Protein AF-A0A8H7A679-F1 (afdb_monomer)

Mean predicted aligned error: 19.59 Å

Nearest PDB structures (foldseek):
  1xeq-assembly1_A  TM=3.468E-01  e=5.264E+00  Influenza B virus (B/Lee/1940)

Solvent-accessible surface area (backbone atoms only — not comparable to full-atom values): 17273 Å² total; per-residue (Å²): 134,85,81,83,78,79,75,75,72,74,76,52,60,52,64,90,69,96,64,83,76,57,64,60,59,50,15,52,52,24,51,49,37,45,75,73,67,53,81,51,74,67,38,53,51,34,45,67,65,21,63,61,44,52,52,37,47,51,46,61,58,67,76,40,58,74,93,82,48,81,74,56,72,70,60,44,52,52,54,23,51,54,49,42,58,56,59,66,69,61,76,81,74,86,72,89,71,71,83,76,63,46,31,30,80,46,88,68,46,28,65,68,86,63,85,68,46,36,45,68,53,45,65,67,35,54,85,49,78,41,71,74,61,59,66,53,89,71,87,82,63,59,85,25,52,17,42,49,36,50,53,39,51,55,49,35,74,77,71,50,77,87,74,64,82,79,67,82,74,70,77,88,73,86,81,74,90,78,88,76,91,80,87,88,79,91,74,94,80,86,82,63,74,70,53,55,57,50,51,51,52,52,50,51,52,54,48,51,52,50,54,49,48,57,48,50,52,59,55,53,67,63,74,77,70,80,96,77,79,93,80,72,80,86,76,85,79,86,87,87,86,88,82,81,88,83,84,76,91,82,82,91,79,83,92,79,80,91,80,86,90,135

InterPro domains:
  IPR022198 Protein of unknown function DUF3723 [PF12520] (1-160)

Radius of gyration: 32.48 Å; Cα contacts (8 Å, |Δi|>4): 133; chains: 1; bounding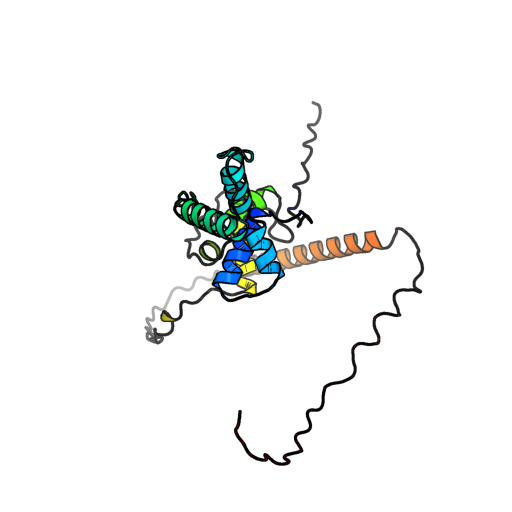 box: 68×89×99 Å

pLDDT: mean 71.43, std 22.58, range [29.08, 96.38]

Structure (mmCIF, N/CA/C/O backbone):
data_AF-A0A8H7A679-F1
#
_entry.id   AF-A0A8H7A679-F1
#
loop_
_atom_site.group_PDB
_atom_site.id
_atom_site.type_symbol
_atom_site.label_atom_id
_atom_site.label_alt_id
_atom_site.label_comp_id
_atom_site.label_asym_id
_atom_site.label_entity_id
_atom_site.label_seq_id
_atom_site.pdbx_PDB_ins_code
_atom_site.Cartn_x
_atom_site.Cartn_y
_atom_site.Cartn_z
_atom_site.occupancy
_atom_site.B_iso_or_equiv
_atom_site.auth_seq_id
_atom_site.auth_comp_id
_atom_site.auth_asym_id
_atom_site.auth_atom_id
_atom_site.pdbx_PDB_model_num
ATOM 1 N N . MET A 1 1 ? 35.282 37.997 -20.309 1.00 40.44 1 MET A N 1
ATOM 2 C CA . MET A 1 1 ? 34.097 37.132 -20.132 1.00 40.44 1 MET A CA 1
ATOM 3 C C . MET A 1 1 ? 34.421 36.116 -19.048 1.00 40.44 1 MET A C 1
ATOM 5 O O . MET A 1 1 ? 35.367 35.365 -19.260 1.00 40.44 1 MET A O 1
ATOM 9 N N . PRO A 1 2 ? 33.771 36.122 -17.872 1.00 40.41 2 PRO A N 1
ATOM 10 C CA . PRO A 1 2 ? 34.016 35.084 -16.882 1.00 40.41 2 PRO A CA 1
ATOM 11 C C . PRO A 1 2 ? 33.290 33.797 -17.294 1.00 40.41 2 PRO A C 1
ATOM 13 O O . PRO A 1 2 ? 32.183 33.839 -17.825 1.00 40.41 2 PRO A O 1
ATOM 16 N N . ALA A 1 3 ? 33.951 32.661 -17.085 1.00 48.19 3 ALA A N 1
ATOM 17 C CA . ALA A 1 3 ? 33.436 31.340 -17.409 1.00 48.19 3 ALA A CA 1
ATOM 18 C C . ALA A 1 3 ? 32.325 30.936 -16.427 1.00 48.19 3 ALA A C 1
ATOM 20 O O . ALA A 1 3 ? 32.548 30.866 -15.216 1.00 48.19 3 ALA A O 1
ATOM 21 N N . GLU A 1 4 ? 31.139 30.637 -16.952 1.00 40.59 4 GLU A N 1
ATOM 22 C CA . GLU A 1 4 ? 30.067 30.016 -16.183 1.00 40.59 4 GLU A CA 1
ATOM 23 C C . GLU A 1 4 ? 30.458 28.581 -15.826 1.00 40.59 4 GLU A C 1
ATOM 25 O O . GLU A 1 4 ? 30.502 27.681 -16.666 1.00 40.59 4 GLU A O 1
ATOM 30 N N . THR A 1 5 ? 30.736 28.344 -14.548 1.00 45.47 5 THR A N 1
ATOM 31 C CA . THR A 1 5 ? 30.838 26.984 -14.028 1.00 45.47 5 THR A CA 1
ATOM 32 C C . THR A 1 5 ? 29.423 26.451 -13.833 1.00 45.47 5 THR A C 1
ATOM 34 O O . THR A 1 5 ? 28.800 26.655 -12.792 1.00 45.47 5 THR A O 1
ATOM 37 N N . LYS A 1 6 ? 28.891 25.746 -14.841 1.00 47.28 6 LYS A N 1
ATOM 38 C CA . LYS A 1 6 ? 27.712 24.891 -14.653 1.00 47.28 6 LYS A CA 1
ATOM 39 C C . LYS A 1 6 ? 28.077 23.825 -13.623 1.00 47.28 6 LYS A C 1
ATOM 41 O O . LYS A 1 6 ? 28.685 22.806 -13.946 1.00 47.28 6 LYS A O 1
ATOM 46 N N . ARG A 1 7 ? 27.745 24.077 -12.356 1.00 45.81 7 ARG A N 1
ATOM 47 C CA . ARG A 1 7 ? 27.765 23.060 -11.306 1.00 45.81 7 ARG A CA 1
ATOM 48 C C . ARG A 1 7 ? 26.765 21.990 -11.734 1.00 45.81 7 ARG A C 1
ATOM 50 O O . ARG A 1 7 ? 25.567 22.176 -11.561 1.00 45.81 7 ARG A O 1
ATOM 57 N N . LYS A 1 8 ? 27.249 20.896 -12.334 1.00 47.62 8 LYS A N 1
ATOM 58 C CA . LYS A 1 8 ? 26.469 19.665 -12.490 1.00 47.62 8 LYS A CA 1
ATOM 59 C C . LYS A 1 8 ? 26.026 19.261 -11.087 1.00 47.62 8 LYS A C 1
ATOM 61 O O . LYS A 1 8 ? 26.843 18.768 -10.305 1.00 47.62 8 LYS A O 1
ATOM 66 N N . GLY A 1 9 ? 24.769 19.546 -10.747 1.00 48.22 9 GLY A N 1
ATOM 67 C CA . GLY A 1 9 ? 24.116 18.909 -9.615 1.00 48.22 9 GLY A CA 1
ATOM 68 C C . GLY A 1 9 ? 24.325 17.414 -9.799 1.00 48.22 9 GLY A C 1
ATOM 69 O O . GLY A 1 9 ? 24.100 16.888 -10.885 1.00 48.22 9 GLY A O 1
ATOM 70 N N . LYS A 1 10 ? 24.907 16.751 -8.802 1.00 57.59 10 LYS A N 1
ATOM 71 C CA . LYS A 1 10 ? 25.031 15.298 -8.846 1.00 57.59 10 LYS A CA 1
ATOM 72 C C . LYS A 1 10 ? 23.601 14.781 -8.807 1.00 57.59 10 LYS A C 1
ATOM 74 O O . LYS A 1 10 ? 22.983 14.906 -7.755 1.00 57.59 10 LYS A O 1
ATOM 79 N N . ASP A 1 11 ? 23.097 14.269 -9.926 1.00 63.88 11 ASP A N 1
ATOM 80 C CA . ASP A 1 11 ? 21.825 13.553 -9.955 1.00 63.88 11 ASP A CA 1
ATOM 81 C C . ASP A 1 11 ? 21.885 12.485 -8.869 1.00 63.88 11 ASP A C 1
ATOM 83 O O . ASP A 1 11 ? 22.674 11.534 -8.939 1.00 63.88 11 ASP A O 1
ATOM 87 N N . LEU A 1 12 ? 21.138 12.717 -7.794 1.00 76.56 12 LEU A N 1
ATOM 88 C CA . LEU A 1 12 ? 21.139 11.828 -6.651 1.00 76.56 12 LEU A CA 1
ATOM 89 C C . LEU A 1 12 ? 20.539 10.505 -7.116 1.00 76.56 12 LEU A C 1
ATOM 91 O O . LEU A 1 12 ? 19.477 10.463 -7.739 1.00 76.56 12 LEU A O 1
ATOM 95 N N . LEU A 1 13 ? 21.265 9.418 -6.867 1.00 82.06 13 LEU A N 1
ATOM 96 C CA . LEU A 1 13 ? 20.772 8.079 -7.155 1.00 82.06 13 LEU A CA 1
ATOM 97 C C . LEU A 1 13 ? 19.712 7.722 -6.116 1.00 82.06 13 LEU A C 1
ATOM 99 O O . LEU A 1 13 ? 19.962 7.856 -4.916 1.00 82.06 13 LEU A O 1
ATOM 103 N N . ALA A 1 14 ? 18.578 7.202 -6.576 1.00 79.69 14 ALA A N 1
ATOM 104 C CA . ALA A 1 14 ? 17.494 6.689 -5.751 1.00 79.69 14 ALA A CA 1
ATOM 105 C C . ALA A 1 14 ? 17.891 5.346 -5.119 1.00 79.69 14 ALA A C 1
ATOM 107 O O . ALA A 1 14 ? 17.386 4.279 -5.465 1.00 79.69 14 ALA A O 1
ATOM 108 N N . LYS A 1 15 ? 18.866 5.381 -4.211 1.00 76.06 15 LYS A N 1
ATOM 109 C CA . LYS A 1 15 ? 19.226 4.216 -3.404 1.00 76.06 15 LYS A CA 1
ATOM 110 C C . LYS A 1 15 ? 18.154 3.984 -2.349 1.00 76.06 15 LYS A C 1
ATOM 112 O O . LYS A 1 15 ? 17.620 4.944 -1.796 1.00 76.06 15 LYS A O 1
ATOM 117 N N . ALA A 1 16 ? 17.913 2.714 -2.030 1.00 70.69 16 ALA A N 1
ATOM 118 C CA . ALA A 1 16 ? 17.080 2.341 -0.898 1.00 70.69 16 ALA A CA 1
ATOM 119 C C . ALA A 1 16 ? 17.609 3.033 0.366 1.00 70.69 16 ALA A C 1
ATOM 121 O O . ALA A 1 16 ? 18.750 2.811 0.784 1.00 70.69 16 ALA A O 1
ATOM 122 N N . ARG A 1 17 ? 16.792 3.913 0.939 1.00 74.62 17 ARG A N 1
ATOM 123 C CA . ARG A 1 17 ? 17.031 4.469 2.266 1.00 74.62 17 ARG A CA 1
ATOM 124 C C . ARG A 1 17 ? 16.397 3.503 3.259 1.00 74.62 17 ARG A C 1
ATOM 126 O O . ARG A 1 17 ? 15.314 2.985 3.003 1.00 74.62 17 ARG A O 1
ATOM 133 N N . VAL A 1 18 ? 17.079 3.237 4.371 1.00 62.72 18 VAL A N 1
ATOM 134 C CA . VAL A 1 18 ? 16.475 2.510 5.495 1.00 62.72 18 VAL A CA 1
ATOM 135 C C . VAL A 1 18 ? 15.560 3.499 6.211 1.00 62.72 18 VAL A C 1
ATOM 137 O O . VAL A 1 18 ? 15.924 4.094 7.221 1.00 62.72 18 VAL A O 1
ATOM 140 N N . GLU A 1 19 ? 14.417 3.767 5.598 1.00 76.25 19 GLU A N 1
ATOM 141 C CA . GLU A 1 19 ? 13.345 4.563 6.174 1.00 76.25 19 GLU A CA 1
ATOM 142 C C . GLU A 1 19 ? 12.349 3.613 6.838 1.00 76.25 19 GLU A C 1
ATOM 144 O O . GLU A 1 19 ? 12.172 2.476 6.390 1.00 76.25 19 GLU A O 1
ATOM 149 N N . ARG A 1 20 ? 11.743 4.039 7.950 1.00 80.00 20 ARG A N 1
ATOM 150 C CA . ARG A 1 20 ? 10.657 3.253 8.536 1.00 80.00 20 ARG A CA 1
ATOM 151 C C . ARG A 1 20 ? 9.491 3.252 7.558 1.00 80.00 20 ARG A C 1
ATOM 153 O O . ARG A 1 20 ? 9.159 4.299 7.011 1.00 80.00 20 ARG A O 1
ATOM 160 N N . ALA A 1 21 ? 8.916 2.076 7.327 1.00 83.25 21 ALA A N 1
ATOM 161 C CA . ALA A 1 21 ? 7.723 1.963 6.506 1.00 83.25 21 ALA A CA 1
ATOM 162 C C . ALA A 1 21 ? 6.590 2.796 7.121 1.00 83.25 21 ALA A C 1
ATOM 164 O O . ALA A 1 21 ? 6.527 2.968 8.339 1.00 83.25 21 ALA A O 1
ATOM 165 N N . ASP A 1 22 ? 5.721 3.321 6.264 1.00 87.62 22 ASP A N 1
ATOM 166 C CA . ASP A 1 22 ? 4.524 4.025 6.706 1.00 87.62 22 ASP A CA 1
ATOM 167 C C . ASP A 1 22 ? 3.627 3.050 7.483 1.00 87.62 22 ASP A C 1
ATOM 169 O O . ASP A 1 22 ? 3.215 2.014 6.957 1.00 87.62 22 ASP A O 1
ATOM 173 N N . GLU A 1 23 ? 3.346 3.373 8.745 1.00 88.31 23 GLU A N 1
ATOM 174 C CA . GLU A 1 23 ? 2.556 2.533 9.651 1.00 88.31 23 GLU A CA 1
ATOM 175 C C . GLU A 1 23 ? 1.124 2.305 9.139 1.00 88.31 23 GLU A C 1
ATOM 177 O O . GLU A 1 23 ? 0.535 1.246 9.383 1.00 88.31 23 GLU A O 1
ATOM 182 N N . ASN A 1 24 ? 0.564 3.256 8.380 1.00 87.88 24 ASN A N 1
ATOM 183 C CA . ASN A 1 24 ? -0.748 3.084 7.755 1.00 87.88 24 ASN A CA 1
ATOM 184 C C . ASN A 1 24 ? -0.681 2.009 6.673 1.00 87.88 24 ASN A C 1
ATOM 186 O O . ASN A 1 24 ? -1.485 1.079 6.673 1.00 87.88 24 ASN A O 1
ATOM 190 N N . VAL A 1 25 ? 0.339 2.086 5.816 1.00 89.81 25 VAL A N 1
ATOM 191 C CA . VAL A 1 25 ? 0.573 1.092 4.765 1.00 89.81 25 VAL A CA 1
ATOM 192 C C . VAL A 1 25 ? 0.840 -0.278 5.388 1.00 89.81 25 VAL A C 1
ATOM 194 O O . VAL A 1 25 ? 0.272 -1.268 4.940 1.00 89.81 25 VAL A O 1
ATOM 197 N N . LEU A 1 26 ? 1.631 -0.365 6.463 1.00 92.12 26 LEU A N 1
ATOM 198 C CA . LEU A 1 26 ? 1.855 -1.633 7.169 1.00 92.12 26 LEU A CA 1
ATOM 199 C C . LEU A 1 26 ? 0.556 -2.241 7.711 1.00 92.12 26 LEU A C 1
ATOM 201 O O . LEU A 1 26 ? 0.344 -3.448 7.587 1.00 92.12 26 LEU A O 1
ATOM 205 N N . SER A 1 27 ? -0.326 -1.413 8.270 1.00 92.38 27 SER A N 1
ATOM 206 C CA . SER A 1 27 ? -1.628 -1.853 8.780 1.00 92.38 27 SER A CA 1
ATOM 207 C C . SER A 1 27 ? -2.546 -2.345 7.652 1.00 92.38 27 SER A C 1
ATOM 209 O O . SER A 1 27 ? -3.205 -3.376 7.796 1.00 92.38 27 SER A O 1
ATOM 211 N N . GLU A 1 28 ? -2.561 -1.661 6.504 1.00 91.00 28 GLU A N 1
ATOM 212 C CA . GLU A 1 28 ? -3.304 -2.088 5.310 1.00 91.00 28 GLU A CA 1
ATOM 213 C C . GLU A 1 28 ? -2.773 -3.408 4.742 1.00 91.00 28 GLU A C 1
ATOM 215 O O . GLU A 1 28 ? -3.550 -4.306 4.405 1.00 91.00 28 GLU A O 1
ATOM 220 N N . PHE A 1 29 ? -1.448 -3.561 4.680 1.00 93.12 29 PHE A N 1
ATOM 221 C CA . PHE A 1 29 ? -0.803 -4.807 4.271 1.00 93.12 29 PHE A CA 1
ATOM 222 C C . PHE A 1 29 ? -1.140 -5.953 5.224 1.00 93.12 29 PHE A C 1
ATOM 224 O O . PHE A 1 29 ? -1.432 -7.056 4.764 1.00 93.12 29 PHE A O 1
ATOM 231 N N . ALA A 1 30 ? -1.159 -5.703 6.535 1.00 94.81 30 ALA A N 1
ATOM 232 C CA . ALA A 1 30 ? -1.572 -6.694 7.521 1.00 94.81 30 ALA A CA 1
ATOM 233 C C . ALA A 1 30 ? -3.042 -7.104 7.325 1.00 94.81 30 ALA A C 1
ATOM 235 O O . ALA A 1 30 ? -3.348 -8.295 7.300 1.00 94.81 30 ALA A O 1
ATOM 236 N N . ALA A 1 31 ? -3.941 -6.146 7.079 1.00 91.50 31 ALA A N 1
ATOM 237 C CA . ALA A 1 31 ? -5.343 -6.431 6.769 1.00 91.50 31 ALA A CA 1
ATOM 238 C C . ALA A 1 31 ? -5.518 -7.201 5.446 1.00 91.50 31 ALA A C 1
ATOM 240 O O . ALA A 1 31 ? -6.425 -8.022 5.306 1.00 91.50 31 ALA A O 1
ATOM 241 N N . LEU A 1 32 ? -4.667 -6.959 4.443 1.00 93.19 32 LEU A N 1
ATOM 242 C CA . LEU A 1 32 ? -4.640 -7.769 3.225 1.00 93.19 32 LEU A CA 1
ATOM 243 C C . LEU A 1 32 ? -4.155 -9.195 3.511 1.00 93.19 32 LEU A C 1
ATOM 245 O O . LEU A 1 32 ? -4.776 -10.142 3.039 1.00 93.19 32 LEU A O 1
ATOM 249 N N . ALA A 1 33 ? -3.087 -9.350 4.291 1.00 96.06 33 ALA A N 1
ATOM 250 C CA . ALA A 1 33 ? -2.537 -10.651 4.653 1.00 96.06 33 ALA A CA 1
ATOM 251 C C . ALA A 1 33 ? -3.565 -11.511 5.409 1.00 96.06 33 ALA A C 1
ATOM 253 O O . ALA A 1 33 ? -3.779 -12.665 5.039 1.00 96.06 33 ALA A O 1
ATOM 254 N N . ASP A 1 34 ? -4.268 -10.929 6.382 1.00 94.38 34 ASP A N 1
ATOM 255 C CA . ASP A 1 34 ? -5.339 -11.597 7.130 1.00 94.38 34 ASP A CA 1
ATOM 256 C C . ASP A 1 34 ? -6.474 -12.078 6.206 1.00 94.38 34 ASP A C 1
ATOM 258 O O . ASP A 1 34 ? -6.857 -13.248 6.243 1.00 94.38 34 ASP A O 1
ATOM 262 N N . ARG A 1 35 ? -6.921 -11.229 5.265 1.00 92.00 35 ARG A N 1
ATOM 263 C CA . ARG A 1 35 ? -7.924 -11.604 4.245 1.00 92.00 35 ARG A CA 1
ATOM 264 C C . ARG A 1 35 ? -7.462 -12.722 3.311 1.00 92.00 35 ARG A C 1
ATOM 266 O O . ARG A 1 35 ? -8.293 -13.480 2.817 1.00 92.00 35 ARG A O 1
ATOM 273 N N . LEU A 1 36 ? -6.160 -12.818 3.051 1.00 95.94 36 LEU A N 1
ATOM 274 C CA . LEU A 1 36 ? -5.558 -13.889 2.253 1.00 95.94 36 LEU A CA 1
ATOM 275 C C . LEU A 1 36 ? -5.312 -15.175 3.066 1.00 95.94 36 LEU A C 1
ATOM 277 O O . LEU A 1 36 ? -4.834 -16.161 2.510 1.00 95.94 36 LEU A O 1
ATOM 281 N N . GLY A 1 37 ? -5.649 -15.186 4.361 1.00 96.06 37 GLY A N 1
ATOM 282 C CA . GLY A 1 37 ? -5.510 -16.343 5.246 1.00 96.06 37 GLY A CA 1
ATOM 283 C C . GLY A 1 37 ? -4.161 -16.442 5.960 1.00 96.06 37 GLY A C 1
ATOM 284 O O . GLY A 1 37 ? -3.899 -17.447 6.620 1.00 96.06 37 GLY A O 1
ATOM 285 N N . PHE A 1 38 ? -3.301 -15.423 5.866 1.00 96.06 38 PHE A N 1
ATOM 286 C CA . PHE A 1 38 ? -2.070 -15.370 6.651 1.00 96.06 38 PHE A CA 1
ATOM 287 C C . PHE A 1 38 ? -2.390 -14.939 8.082 1.00 96.06 38 PHE A C 1
ATOM 289 O O . PHE A 1 38 ? -2.820 -13.814 8.324 1.00 96.06 38 PHE A O 1
ATOM 296 N N . GLN A 1 39 ? -2.146 -15.833 9.039 1.00 93.06 39 GLN A N 1
ATOM 297 C CA . GLN A 1 39 ? -2.416 -15.597 10.454 1.00 93.06 39 GLN A CA 1
ATOM 298 C C . GLN A 1 39 ? -1.107 -15.588 11.244 1.00 93.06 39 GLN A C 1
ATOM 300 O O . GLN A 1 39 ? -0.327 -16.537 11.197 1.00 93.06 39 GLN A O 1
ATOM 305 N N . SER A 1 40 ? -0.863 -14.496 11.962 1.00 95.94 40 SER A N 1
ATOM 306 C CA . SER A 1 40 ? 0.245 -14.339 12.904 1.00 95.94 40 SER A CA 1
ATOM 307 C C . SER A 1 40 ? -0.141 -13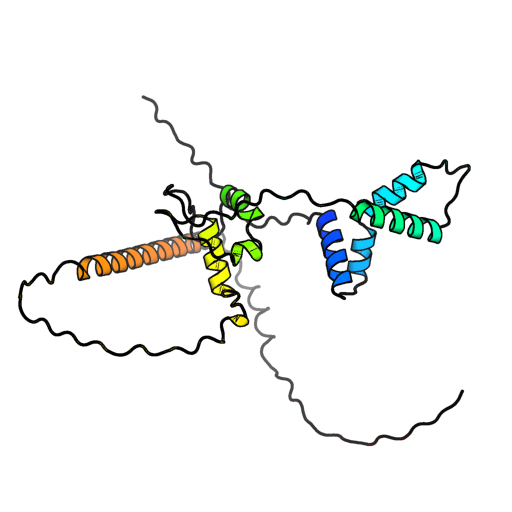.301 13.954 1.00 95.94 40 SER A C 1
ATOM 309 O O . SER A 1 40 ? -0.885 -12.362 13.652 1.00 95.94 40 SER A O 1
ATOM 311 N N . ASP A 1 41 ? 0.394 -13.435 15.166 1.00 96.00 41 ASP A N 1
ATOM 312 C CA . ASP A 1 41 ? 0.211 -12.445 16.229 1.00 96.00 41 ASP A CA 1
ATOM 313 C C . ASP A 1 41 ? 0.709 -11.057 15.800 1.00 96.00 41 ASP A C 1
ATOM 315 O O . ASP A 1 41 ? 0.076 -10.052 16.123 1.00 96.00 41 ASP A O 1
ATOM 319 N N . ASP A 1 42 ? 1.774 -11.002 14.993 1.00 93.88 42 ASP A N 1
ATOM 320 C CA . ASP A 1 42 ? 2.321 -9.754 14.447 1.00 93.88 42 ASP A CA 1
ATOM 321 C C . ASP A 1 42 ? 1.344 -9.076 13.475 1.00 93.88 42 ASP A C 1
ATOM 323 O O . ASP A 1 42 ? 1.167 -7.859 13.508 1.00 93.88 42 ASP A O 1
ATOM 327 N N . ILE A 1 43 ? 0.658 -9.866 12.638 1.00 93.81 43 ILE A N 1
ATOM 328 C CA . ILE A 1 43 ? -0.364 -9.366 11.704 1.00 93.81 43 ILE A CA 1
ATOM 329 C C . ILE A 1 43 ? -1.526 -8.773 12.500 1.00 93.81 43 ILE A C 1
ATOM 331 O O . ILE A 1 43 ? -1.968 -7.657 12.231 1.00 93.81 43 ILE A O 1
ATOM 335 N N . GLN A 1 44 ? -1.981 -9.480 13.535 1.00 93.12 44 GLN A N 1
ATOM 336 C CA . GLN A 1 44 ? -3.061 -9.002 14.394 1.00 93.12 44 GLN A CA 1
ATOM 337 C C . GLN A 1 44 ? -2.658 -7.755 15.191 1.00 93.12 44 GLN A C 1
ATOM 339 O O . GLN A 1 44 ? -3.473 -6.852 15.379 1.00 93.12 44 GLN A O 1
ATOM 344 N N . ALA A 1 45 ? -1.408 -7.669 15.649 1.00 93.44 45 ALA A N 1
ATOM 345 C CA . ALA A 1 45 ? -0.884 -6.478 16.307 1.00 93.44 45 ALA A CA 1
ATOM 346 C C . ALA A 1 45 ? -0.893 -5.262 15.367 1.00 93.44 45 ALA A C 1
ATOM 348 O O . ALA A 1 45 ? -1.385 -4.206 15.767 1.00 93.44 45 ALA A O 1
ATOM 349 N N . LEU A 1 46 ? -0.442 -5.431 14.118 1.00 92.94 46 LEU A N 1
ATOM 350 C CA . LEU A 1 46 ? -0.458 -4.378 13.099 1.00 92.94 46 LEU A CA 1
ATOM 351 C C . LEU A 1 46 ? -1.883 -3.912 12.763 1.00 92.94 46 LEU A C 1
ATOM 353 O O . LEU A 1 46 ? -2.148 -2.712 12.727 1.00 92.94 46 LEU A O 1
ATOM 357 N N . ILE A 1 47 ? -2.830 -4.844 12.599 1.00 91.00 47 ILE A N 1
ATOM 358 C CA . ILE A 1 47 ? -4.246 -4.513 12.359 1.00 91.00 47 ILE A CA 1
ATOM 359 C C . ILE A 1 47 ? -4.824 -3.700 13.525 1.00 91.00 47 ILE A C 1
ATOM 361 O O . ILE A 1 47 ? -5.535 -2.716 13.314 1.00 91.00 47 ILE A O 1
ATOM 365 N N . ARG A 1 48 ? -4.504 -4.078 14.770 1.00 90.19 48 ARG A N 1
ATOM 366 C CA . ARG A 1 48 ? -4.958 -3.357 15.972 1.00 90.19 48 ARG A CA 1
ATOM 367 C C . ARG A 1 48 ? -4.347 -1.961 16.090 1.00 90.19 48 ARG A C 1
ATOM 369 O O . ARG A 1 48 ? -4.979 -1.088 16.681 1.00 90.19 48 ARG A O 1
ATOM 376 N N . SER A 1 49 ? -3.150 -1.741 15.547 1.00 88.50 49 SER A N 1
ATOM 377 C CA . SER A 1 49 ? -2.468 -0.444 15.581 1.00 88.50 49 SER A CA 1
ATOM 378 C C . SER A 1 49 ? -2.881 0.529 14.474 1.00 88.50 49 SER A C 1
ATOM 380 O O . SER A 1 49 ? -2.310 1.617 14.418 1.00 88.50 49 SER A O 1
ATOM 382 N N . SER A 1 50 ? -3.866 0.194 13.633 1.00 91.56 50 SER A N 1
ATOM 383 C CA . SER A 1 50 ? -4.273 1.063 12.524 1.00 91.56 50 SER A CA 1
ATOM 384 C C . SER A 1 50 ? -4.743 2.451 12.989 1.00 91.56 50 SER A C 1
ATOM 386 O O . SER A 1 50 ? -5.419 2.598 14.015 1.00 91.56 50 SER A O 1
ATOM 388 N N . SER A 1 51 ? -4.399 3.487 12.214 1.00 92.50 51 SER A N 1
ATOM 389 C CA . SER A 1 51 ? -4.795 4.878 12.490 1.00 92.50 51 SER A CA 1
ATOM 390 C C . SER A 1 51 ? -6.316 5.021 12.605 1.00 92.50 51 SER A C 1
ATOM 392 O O . SER A 1 51 ? -6.816 5.628 13.552 1.00 92.50 51 SER A O 1
ATOM 394 N N . ASP A 1 52 ? -7.065 4.360 11.724 1.00 92.75 52 ASP A N 1
ATOM 395 C CA . ASP A 1 52 ? -8.529 4.351 11.725 1.00 92.75 52 ASP A CA 1
ATOM 396 C C . ASP A 1 52 ? -9.123 3.840 13.043 1.00 92.75 52 ASP A C 1
ATOM 398 O O . ASP A 1 52 ? -10.004 4.487 13.620 1.00 92.75 52 ASP A O 1
ATOM 402 N N . ARG A 1 53 ? -8.598 2.728 13.586 1.00 94.12 53 ARG A N 1
ATOM 403 C CA . ARG A 1 53 ? -9.021 2.214 14.901 1.00 94.12 53 ARG A CA 1
ATOM 404 C C . ARG A 1 53 ? -8.722 3.218 16.008 1.00 94.12 53 ARG A C 1
ATOM 406 O O . ARG A 1 53 ? -9.558 3.436 16.886 1.00 94.12 53 ARG A O 1
ATOM 413 N N . GLN A 1 54 ? -7.547 3.851 15.980 1.00 94.25 54 GLN A N 1
ATOM 414 C CA . GLN A 1 54 ? -7.167 4.855 16.979 1.00 94.25 54 GLN A CA 1
ATOM 415 C C . GLN A 1 54 ? -8.071 6.092 16.911 1.00 94.25 54 GLN A C 1
ATOM 417 O O . GLN A 1 54 ? -8.514 6.591 17.951 1.00 94.25 54 GLN A O 1
ATOM 422 N N . ILE A 1 55 ? -8.393 6.559 15.703 1.00 95.00 55 ILE A N 1
ATOM 423 C CA . ILE A 1 55 ? -9.316 7.670 15.465 1.00 95.00 55 ILE A CA 1
ATOM 424 C C . ILE A 1 55 ? -10.697 7.314 16.015 1.00 95.00 55 ILE A C 1
ATOM 426 O O . ILE A 1 55 ? -11.204 8.062 16.854 1.00 95.00 55 ILE A O 1
ATOM 430 N N . ALA A 1 56 ? -11.259 6.163 15.636 1.00 96.00 56 ALA A N 1
ATOM 431 C CA . ALA A 1 56 ? -12.560 5.689 16.105 1.00 96.00 56 ALA A CA 1
ATOM 432 C C . ALA A 1 56 ? -12.618 5.576 17.638 1.00 96.00 56 ALA A C 1
ATOM 434 O O . ALA A 1 56 ? -13.508 6.146 18.278 1.00 96.00 56 ALA A O 1
ATOM 435 N N . ARG A 1 57 ? -11.614 4.935 18.253 1.00 95.44 57 ARG A N 1
ATOM 436 C CA . ARG A 1 57 ? -11.513 4.805 19.715 1.00 95.44 57 ARG A CA 1
ATOM 437 C C . ARG A 1 57 ? -11.449 6.171 20.389 1.00 95.44 57 ARG A C 1
ATOM 439 O O . ARG A 1 57 ? -12.162 6.431 21.360 1.00 95.44 57 ARG A O 1
ATOM 446 N N . SER A 1 58 ? -10.610 7.066 19.869 1.00 95.12 58 SER A N 1
ATOM 447 C CA . SER A 1 58 ? -10.466 8.411 20.421 1.00 95.12 58 SER A CA 1
ATOM 448 C C . SER A 1 58 ? -11.754 9.227 20.276 1.00 95.12 58 SER A C 1
ATOM 450 O O . SER A 1 58 ? -12.107 9.961 21.198 1.00 95.12 58 SER A O 1
ATOM 452 N N . ALA A 1 59 ? -12.484 9.070 19.170 1.00 96.19 59 ALA A N 1
ATOM 453 C CA . ALA A 1 59 ? -13.749 9.744 18.919 1.00 96.19 59 ALA A CA 1
ATOM 454 C C . ALA A 1 59 ? -14.827 9.280 19.905 1.00 96.19 59 ALA A C 1
ATOM 456 O O . ALA A 1 59 ? -15.471 10.121 20.531 1.00 96.19 59 ALA A O 1
ATOM 457 N N . LEU A 1 60 ? -14.965 7.968 20.126 1.00 95.00 60 LEU A N 1
ATOM 458 C CA . LEU A 1 60 ? -15.919 7.399 21.085 1.00 95.00 60 LEU A CA 1
ATOM 459 C C . LEU A 1 60 ? -15.691 7.916 22.512 1.00 95.00 60 LEU A C 1
ATOM 461 O O . LEU A 1 60 ? -16.644 8.313 23.189 1.00 95.00 60 LEU A O 1
ATOM 465 N N . LEU A 1 61 ? -14.429 7.952 22.951 1.00 93.62 61 LEU A N 1
ATOM 466 C CA . LEU A 1 61 ? -14.055 8.402 24.295 1.00 93.62 61 LEU A CA 1
ATOM 467 C C . LEU A 1 61 ? -14.127 9.925 24.462 1.00 93.62 61 LEU A C 1
ATOM 469 O O . LEU A 1 61 ? -14.415 10.400 25.556 1.00 93.62 61 LEU A O 1
ATOM 473 N N . LYS A 1 62 ? -13.889 10.705 23.401 1.00 93.75 62 LYS A N 1
ATOM 474 C CA . LYS A 1 62 ? -13.995 12.175 23.443 1.00 93.75 62 LYS A CA 1
ATOM 475 C C . LYS A 1 62 ? -15.434 12.669 23.298 1.00 93.75 62 LYS A C 1
ATOM 477 O O . LYS A 1 62 ? -15.783 13.698 23.871 1.00 93.75 62 LYS A O 1
ATOM 482 N N . ALA A 1 63 ? -16.280 11.959 22.552 1.00 94.88 63 ALA A N 1
ATOM 483 C CA . ALA A 1 63 ? -17.663 12.362 22.291 1.00 94.88 63 ALA A CA 1
ATOM 484 C C . ALA A 1 63 ? -18.575 12.248 23.526 1.00 94.88 63 ALA A C 1
ATOM 486 O O . ALA A 1 63 ? -19.636 12.882 23.589 1.00 94.88 63 ALA A O 1
ATOM 487 N N . ARG A 1 64 ? -18.190 11.433 24.516 1.00 93.50 64 ARG A N 1
ATOM 488 C CA . ARG A 1 64 ? -18.939 11.230 25.759 1.00 93.50 64 ARG A CA 1
ATOM 489 C C . ARG A 1 64 ? -18.075 11.583 26.957 1.00 93.50 64 ARG A C 1
ATOM 491 O O . ARG A 1 64 ? -16.905 11.240 27.019 1.00 93.50 64 ARG A O 1
ATOM 498 N N . LYS A 1 65 ? -18.662 12.285 27.927 1.00 90.81 65 LYS A N 1
ATOM 499 C CA . LYS A 1 65 ? -17.926 12.652 29.137 1.00 90.81 65 LYS A CA 1
ATOM 500 C C . LYS A 1 65 ? -17.729 11.404 30.022 1.00 90.81 65 LYS A C 1
ATOM 502 O O . LYS A 1 65 ? -18.729 10.737 30.309 1.00 90.81 65 LYS A O 1
ATOM 507 N N . PRO A 1 66 ? -16.496 11.096 30.465 1.00 88.06 66 PRO A N 1
ATOM 508 C CA . PRO A 1 66 ? -16.185 9.858 31.190 1.00 88.06 66 PRO A CA 1
ATOM 509 C C . PRO A 1 66 ? -16.765 9.816 32.612 1.00 88.06 66 PRO A C 1
ATOM 511 O O . PRO A 1 66 ? -16.861 8.752 33.211 1.00 88.06 66 PRO A O 1
ATOM 514 N N . ASP A 1 67 ? -17.177 10.966 33.149 1.00 90.75 67 ASP A N 1
ATOM 515 C CA . ASP A 1 67 ? -17.884 11.097 34.427 1.00 90.75 67 ASP A CA 1
ATOM 516 C C . ASP A 1 67 ? -19.324 10.553 34.378 1.00 90.75 67 ASP A C 1
ATOM 518 O O . ASP A 1 67 ? -19.885 10.203 35.413 1.00 90.75 67 ASP A O 1
ATOM 522 N N . ARG A 1 68 ? -19.931 10.482 33.185 1.00 93.69 68 ARG A N 1
ATOM 523 C CA . ARG A 1 68 ? -21.340 10.093 32.991 1.00 93.69 68 ARG A CA 1
ATOM 524 C C . ARG A 1 68 ? -21.537 8.858 32.122 1.00 93.69 68 ARG A C 1
ATOM 526 O O . ARG A 1 68 ? -22.619 8.283 32.137 1.00 93.69 68 ARG A O 1
ATOM 533 N N . TYR A 1 69 ? -20.531 8.472 31.346 1.00 93.19 69 TYR A N 1
ATOM 534 C CA . TYR A 1 69 ? -20.624 7.375 30.390 1.00 93.19 69 TYR A CA 1
ATOM 535 C C . TYR A 1 69 ? -19.370 6.518 30.467 1.00 93.19 69 TYR A C 1
ATOM 537 O O . TYR A 1 69 ? -18.254 7.036 30.489 1.00 93.19 69 TYR A O 1
ATOM 545 N N . ARG A 1 70 ? -19.561 5.200 30.462 1.00 91.75 70 ARG A N 1
ATOM 546 C CA . ARG A 1 70 ? -18.477 4.224 30.446 1.00 91.75 70 ARG A CA 1
ATOM 547 C C . ARG A 1 70 ? -18.800 3.139 29.435 1.00 91.75 70 ARG A C 1
ATOM 549 O O . ARG A 1 70 ? -19.873 2.549 29.491 1.00 91.75 70 ARG A O 1
ATOM 556 N N . TYR A 1 71 ? -17.845 2.861 28.560 1.00 91.25 71 TYR A N 1
ATOM 557 C CA . TYR A 1 71 ? -17.843 1.639 27.770 1.00 91.25 71 TYR A CA 1
ATOM 558 C C . TYR A 1 71 ? -17.134 0.551 28.580 1.00 91.25 71 TYR A C 1
ATOM 560 O O . TYR A 1 71 ? -16.122 0.824 29.235 1.00 91.25 71 TYR A O 1
ATOM 568 N N . ASN A 1 72 ? -17.663 -0.672 28.579 1.00 93.81 72 ASN A N 1
ATOM 569 C CA . ASN A 1 72 ? -16.815 -1.816 28.901 1.00 93.81 72 ASN A CA 1
ATOM 570 C C . ASN A 1 72 ? -15.882 -2.071 27.700 1.00 93.81 72 ASN A C 1
ATOM 572 O O . ASN A 1 72 ? -16.149 -1.611 26.590 1.00 93.81 72 ASN A O 1
ATOM 576 N N . GLU A 1 73 ? -14.783 -2.786 27.924 1.00 93.44 73 GLU A N 1
ATOM 577 C CA . GLU A 1 73 ? -13.771 -2.973 26.877 1.00 93.44 73 GLU A CA 1
ATOM 578 C C . GLU A 1 73 ? -14.338 -3.715 25.657 1.00 93.44 73 GLU A C 1
ATOM 580 O O . GLU A 1 73 ? -14.071 -3.338 24.524 1.00 93.44 73 GLU A O 1
ATOM 585 N N . THR A 1 74 ? -15.198 -4.713 25.876 1.00 95.00 74 THR A N 1
ATOM 586 C CA . THR A 1 74 ? -15.767 -5.516 24.786 1.00 95.00 74 THR A CA 1
ATOM 587 C C . THR A 1 74 ? -16.735 -4.733 23.900 1.00 95.00 74 THR A C 1
ATOM 589 O O . THR A 1 74 ? -16.678 -4.880 22.683 1.00 95.00 74 THR A O 1
ATOM 592 N N . ILE A 1 75 ? -17.600 -3.881 24.469 1.00 94.62 75 ILE A N 1
ATOM 593 C CA . ILE A 1 75 ? -18.489 -3.019 23.671 1.00 94.62 75 ILE A CA 1
ATOM 594 C C . ILE A 1 75 ? -17.673 -1.915 23.002 1.00 94.62 75 ILE A C 1
ATOM 596 O O . ILE A 1 75 ? -17.970 -1.564 21.867 1.00 94.62 75 ILE A O 1
ATOM 600 N N . LEU A 1 76 ? -16.637 -1.383 23.664 1.00 94.81 76 LEU A N 1
ATOM 601 C CA . LEU A 1 76 ? -15.770 -0.378 23.052 1.00 94.81 76 LEU A CA 1
ATOM 602 C C . LEU A 1 76 ? -15.114 -0.915 21.777 1.00 94.81 76 LEU A C 1
ATOM 604 O O . LEU A 1 76 ? -15.198 -0.247 20.752 1.00 94.81 76 LEU A O 1
ATOM 608 N N . GLU A 1 77 ? -14.508 -2.105 21.828 1.00 94.31 77 GLU A N 1
ATOM 609 C CA . GLU A 1 77 ? -13.906 -2.728 20.642 1.00 94.31 77 GLU A CA 1
ATOM 610 C C . GLU A 1 77 ? -14.943 -2.990 19.547 1.00 94.31 77 GLU A C 1
ATOM 612 O O . GLU A 1 77 ? -14.702 -2.631 18.400 1.00 94.31 77 GLU A O 1
ATOM 617 N N . ALA A 1 78 ? -16.125 -3.509 19.896 1.00 95.94 78 ALA A N 1
ATOM 618 C CA . ALA A 1 78 ? -17.191 -3.735 18.918 1.00 95.94 78 ALA A CA 1
ATOM 619 C C . ALA A 1 78 ? -17.651 -2.430 18.236 1.00 95.94 78 ALA A C 1
ATOM 621 O O . ALA A 1 78 ? -17.838 -2.396 17.022 1.00 95.94 78 ALA A O 1
ATOM 622 N N . CYS A 1 79 ? -17.788 -1.334 18.992 1.00 95.69 79 CYS A N 1
ATOM 623 C CA . CYS A 1 79 ? -18.111 -0.020 18.431 1.00 95.69 79 CYS A CA 1
ATOM 624 C C . CYS A 1 79 ? -16.972 0.547 17.571 1.00 95.69 79 CYS A C 1
ATOM 626 O O . CYS A 1 79 ? -17.233 1.242 16.591 1.00 95.69 79 CYS A O 1
ATOM 628 N N . VAL A 1 80 ? -15.711 0.297 17.940 1.00 96.06 80 VAL A N 1
ATOM 629 C CA . VAL A 1 80 ? -14.553 0.681 17.120 1.00 96.06 80 VAL A CA 1
ATOM 630 C C . VAL A 1 80 ? -14.593 -0.058 15.789 1.00 96.06 80 VAL A C 1
ATOM 632 O O . VAL A 1 80 ? -14.465 0.591 14.754 1.00 96.06 80 VAL A O 1
ATOM 635 N N . ASP A 1 81 ? -14.816 -1.372 15.808 1.00 94.44 81 ASP A N 1
ATOM 636 C CA . ASP A 1 81 ? -14.915 -2.180 14.594 1.00 94.44 81 ASP A CA 1
ATOM 637 C C . ASP A 1 81 ? -16.059 -1.678 13.690 1.00 94.44 81 ASP A C 1
ATOM 639 O O . ASP A 1 81 ? -15.848 -1.491 12.496 1.00 94.44 81 ASP A O 1
ATOM 643 N N . GLU A 1 82 ? -17.226 -1.338 14.250 1.00 96.31 82 GLU A N 1
ATOM 644 C CA . GLU A 1 82 ? -18.362 -0.782 13.492 1.00 96.31 82 GLU A CA 1
ATOM 645 C C . GLU A 1 82 ? -18.029 0.556 12.800 1.00 96.31 82 GLU A C 1
ATOM 647 O O . GLU A 1 82 ? -18.364 0.766 11.633 1.00 96.31 82 GLU A O 1
ATOM 652 N N . ILE A 1 83 ? -17.328 1.465 13.486 1.00 96.38 83 ILE A N 1
ATOM 653 C CA . ILE A 1 83 ? -16.894 2.740 12.889 1.00 96.38 83 ILE A CA 1
ATOM 654 C C . ILE A 1 83 ? -15.826 2.511 11.813 1.00 96.38 83 ILE A C 1
ATOM 656 O O . ILE A 1 83 ? -15.840 3.183 10.783 1.00 96.38 83 ILE A O 1
ATOM 660 N N . VAL A 1 84 ? -14.899 1.576 12.028 1.00 94.19 84 VAL A N 1
ATOM 661 C CA . VAL A 1 84 ? -13.873 1.240 11.032 1.00 94.19 84 VAL A CA 1
ATOM 662 C C . VAL A 1 84 ? -14.508 0.631 9.784 1.00 94.19 84 VAL A C 1
ATOM 664 O O . VAL A 1 84 ? -14.122 0.990 8.674 1.00 94.19 84 VAL A O 1
ATOM 667 N N . GLU A 1 85 ? -15.524 -0.223 9.932 1.00 93.69 85 GLU A N 1
ATOM 668 C CA . GLU A 1 85 ? -16.317 -0.694 8.791 1.00 93.69 85 GLU A CA 1
ATOM 669 C C . GLU A 1 85 ? -16.990 0.467 8.047 1.00 93.69 85 GLU A C 1
ATOM 671 O O . GLU A 1 85 ? -17.016 0.477 6.817 1.00 93.69 85 GLU A O 1
ATOM 676 N N . LEU A 1 86 ? -17.460 1.497 8.758 1.00 95.62 86 LEU A N 1
ATOM 677 C CA . LEU A 1 86 ? -18.017 2.690 8.120 1.00 95.62 86 LEU A CA 1
ATOM 678 C C . LEU A 1 86 ? -16.970 3.467 7.302 1.00 95.62 86 LEU A C 1
ATOM 680 O O . LEU A 1 86 ? -17.298 3.973 6.229 1.00 95.62 86 LEU A O 1
ATOM 684 N N . PHE A 1 87 ? -15.713 3.545 7.749 1.00 92.75 87 PHE A N 1
ATOM 685 C CA . PHE A 1 87 ? -14.648 4.190 6.969 1.00 92.75 87 PHE A CA 1
ATOM 686 C C . PHE A 1 87 ? -14.373 3.482 5.639 1.00 92.75 87 PHE A C 1
ATOM 688 O O . PHE A 1 87 ? -14.095 4.149 4.642 1.00 92.75 87 PHE A O 1
ATOM 695 N N . LYS A 1 88 ? -14.555 2.157 5.575 1.00 89.81 88 LYS A N 1
ATOM 696 C CA . LYS A 1 88 ? -14.384 1.376 4.337 1.00 89.81 88 LYS A CA 1
ATOM 697 C C . LYS A 1 88 ? -15.411 1.703 3.249 1.00 89.81 88 LYS A C 1
ATOM 699 O O . LYS A 1 88 ? -15.213 1.319 2.101 1.00 89.81 88 LYS A O 1
ATOM 704 N N . VAL A 1 89 ? -16.493 2.412 3.580 1.00 93.69 89 VAL A N 1
ATOM 705 C CA . VAL A 1 89 ? -17.485 2.885 2.599 1.00 93.69 89 VAL A CA 1
ATOM 706 C C . VAL A 1 89 ? -16.904 3.978 1.690 1.00 93.6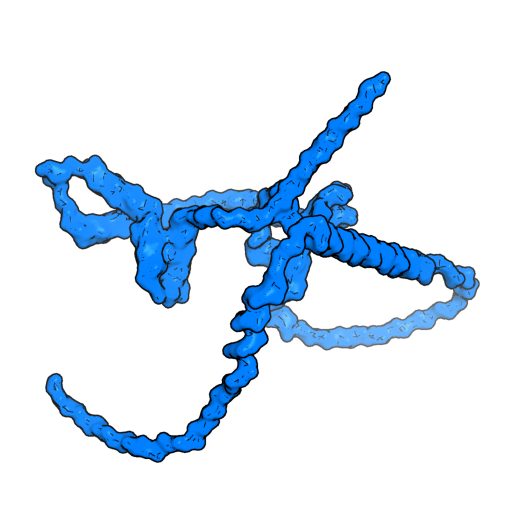9 89 VAL A C 1
ATOM 708 O O . VAL A 1 89 ? -17.428 4.215 0.600 1.00 93.69 89 VAL A O 1
ATOM 711 N N . ALA A 1 90 ? -15.818 4.643 2.099 1.00 92.62 90 ALA A N 1
ATOM 712 C CA . ALA A 1 90 ? -15.149 5.633 1.268 1.00 92.62 90 ALA A CA 1
ATOM 713 C C . ALA A 1 90 ? -14.606 4.993 -0.023 1.00 92.62 90 ALA A C 1
ATOM 715 O O . ALA A 1 90 ? -13.791 4.073 0.009 1.00 92.62 90 ALA A O 1
ATOM 716 N N . ALA A 1 91 ? -15.045 5.506 -1.173 1.00 88.31 91 ALA A N 1
ATOM 717 C CA . ALA A 1 91 ? -14.511 5.085 -2.460 1.00 88.31 91 ALA A CA 1
ATOM 718 C C . ALA A 1 91 ? -13.151 5.760 -2.711 1.00 88.31 91 ALA A C 1
ATOM 720 O O . ALA A 1 91 ? -13.025 6.970 -2.485 1.00 88.31 91 ALA A O 1
ATOM 721 N N . PRO A 1 92 ? -12.140 5.024 -3.207 1.00 82.62 92 PRO A N 1
ATOM 722 C CA . PRO A 1 92 ? -10.897 5.641 -3.638 1.00 82.62 92 PRO A CA 1
ATOM 723 C C . PRO A 1 92 ? -11.178 6.601 -4.797 1.00 82.62 92 PRO A C 1
ATOM 725 O O . PRO A 1 92 ? -12.001 6.323 -5.673 1.00 82.62 92 PRO A O 1
ATOM 728 N N . LEU A 1 93 ? -10.481 7.736 -4.813 1.00 83.69 93 LEU A N 1
ATOM 729 C CA . LEU A 1 93 ? -10.514 8.615 -5.975 1.00 83.69 93 LEU A CA 1
ATOM 730 C C . LEU A 1 93 ? -9.870 7.893 -7.166 1.00 83.69 93 LEU A C 1
ATOM 732 O O . LEU A 1 93 ? -8.871 7.194 -6.968 1.00 83.69 93 LEU A O 1
ATOM 736 N N . PRO A 1 94 ? -10.393 8.077 -8.393 1.00 73.81 94 PRO A N 1
ATOM 737 C CA . PRO A 1 94 ? -9.693 7.642 -9.588 1.00 73.81 94 PRO A CA 1
ATOM 738 C C . PRO A 1 94 ? -8.315 8.298 -9.580 1.00 73.81 94 PRO A C 1
ATOM 740 O O . PRO A 1 94 ? -8.193 9.518 -9.695 1.00 73.81 94 PRO A O 1
ATOM 743 N N . SER A 1 95 ? -7.270 7.505 -9.376 1.00 64.19 95 SER A N 1
ATOM 744 C CA . SER A 1 95 ? -5.918 7.985 -9.594 1.00 64.19 95 SER A CA 1
ATO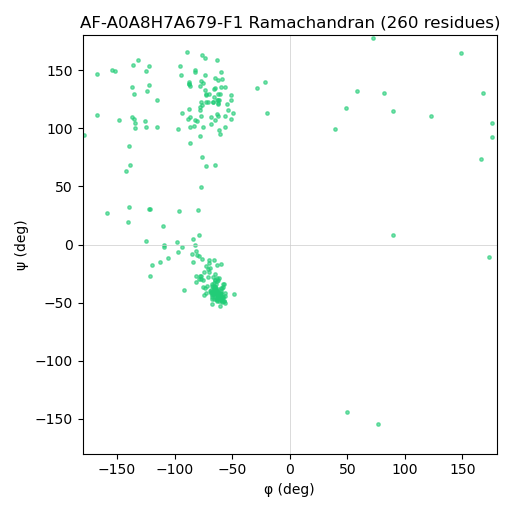M 745 C C . SER A 1 95 ? -5.778 8.240 -11.089 1.00 64.19 95 SER A C 1
ATOM 747 O O . SER A 1 95 ? -5.986 7.314 -11.875 1.00 64.19 95 SER A O 1
ATOM 749 N N . GLU A 1 96 ? -5.425 9.466 -11.478 1.00 58.19 96 GLU A N 1
ATOM 750 C CA . GLU A 1 96 ? -4.937 9.787 -12.823 1.00 58.19 96 GLU A CA 1
ATOM 751 C C . GLU A 1 96 ? -3.590 9.078 -13.043 1.00 58.19 96 GLU A C 1
ATOM 753 O O . GLU A 1 96 ? -2.522 9.686 -13.064 1.00 58.19 96 GLU A O 1
ATOM 758 N N . ASN A 1 97 ? -3.619 7.752 -13.129 1.00 60.12 97 ASN A N 1
ATOM 759 C CA . ASN A 1 97 ? -2.490 6.962 -13.572 1.00 60.12 97 ASN A CA 1
ATOM 760 C C . ASN A 1 97 ? -2.610 6.926 -15.089 1.00 60.12 97 ASN A C 1
ATOM 762 O O . ASN A 1 97 ? -3.268 6.051 -15.645 1.00 60.12 97 ASN A O 1
ATOM 766 N N . SER A 1 98 ? -2.050 7.927 -15.763 1.00 68.44 98 SER A N 1
ATOM 767 C CA . SER A 1 98 ? -1.815 7.789 -17.195 1.00 68.44 98 SER A CA 1
ATOM 768 C C . SER A 1 98 ? -0.885 6.597 -17.407 1.00 68.44 98 SER A C 1
ATOM 770 O O . SER A 1 98 ? 0.115 6.480 -16.686 1.00 68.44 98 SER A O 1
ATOM 772 N N . SER A 1 99 ? -1.190 5.741 -18.385 1.00 74.00 99 SER A N 1
ATOM 773 C CA . SER A 1 99 ? -0.284 4.662 -18.779 1.00 74.00 99 SER A CA 1
ATOM 774 C C . SER A 1 99 ? 1.106 5.261 -19.037 1.00 74.00 99 SER A C 1
ATOM 776 O O . SER A 1 99 ? 1.217 6.285 -19.722 1.00 74.00 99 SER A O 1
ATOM 778 N N . PRO A 1 100 ? 2.165 4.709 -18.425 1.00 81.00 100 PRO A N 1
ATOM 779 C CA . PRO A 1 100 ? 3.499 5.277 -18.535 1.00 81.00 100 PRO A CA 1
ATOM 780 C C . PRO A 1 100 ? 3.991 5.197 -19.981 1.00 81.00 100 PRO A C 1
ATOM 782 O O . PRO A 1 100 ? 3.900 4.152 -20.626 1.00 81.00 100 PRO A O 1
ATOM 785 N N . THR A 1 101 ? 4.559 6.286 -20.490 1.00 86.38 101 THR A N 1
ATOM 786 C CA . THR A 1 101 ? 5.102 6.301 -21.849 1.00 86.38 101 THR A CA 1
ATOM 787 C C . THR A 1 101 ? 6.370 5.447 -21.927 1.00 86.38 101 THR A C 1
ATOM 789 O O . THR A 1 101 ? 7.297 5.607 -21.126 1.00 86.38 101 THR A O 1
ATOM 792 N N . LEU A 1 102 ? 6.426 4.535 -22.899 1.00 87.38 102 LEU A N 1
ATOM 793 C CA . LEU A 1 102 ? 7.585 3.665 -23.144 1.00 87.38 102 LEU A CA 1
ATOM 794 C C . LEU A 1 102 ? 8.716 4.377 -23.899 1.00 87.38 102 LEU A C 1
ATOM 796 O O . LEU A 1 102 ? 9.899 4.092 -23.708 1.00 87.38 102 LEU A O 1
ATOM 800 N N . THR A 1 103 ? 8.350 5.338 -24.728 1.00 89.69 103 THR A N 1
ATOM 801 C CA . THR A 1 103 ? 9.238 6.037 -25.653 1.00 89.69 103 THR A CA 1
ATOM 802 C C . THR A 1 103 ? 9.049 7.547 -25.542 1.00 89.69 103 THR A C 1
ATOM 804 O O . THR A 1 103 ? 8.051 8.034 -25.020 1.00 89.69 103 THR A O 1
ATOM 807 N N . SER A 1 104 ? 10.043 8.312 -25.968 1.00 86.06 104 SER A N 1
ATOM 808 C CA . SER A 1 104 ? 10.051 9.769 -25.921 1.00 86.06 104 SER A CA 1
ATOM 809 C C . SER A 1 104 ? 10.919 10.309 -27.050 1.00 86.06 104 SER A C 1
ATOM 811 O O . SER A 1 104 ? 11.921 9.697 -27.423 1.00 86.06 104 SER A O 1
ATOM 813 N N . ASP A 1 105 ? 10.577 11.488 -27.552 1.00 87.81 105 ASP A N 1
ATOM 814 C CA . ASP A 1 105 ? 11.409 12.210 -28.518 1.00 87.81 105 ASP A CA 1
ATOM 815 C C . ASP A 1 105 ? 12.581 12.938 -27.835 1.00 87.81 105 ASP A C 1
ATOM 817 O O . ASP A 1 105 ? 13.499 13.417 -28.497 1.00 87.81 105 ASP A O 1
ATOM 821 N N . ASP A 1 106 ? 12.596 13.000 -26.498 1.00 83.62 106 ASP A N 1
ATOM 822 C CA . ASP A 1 106 ? 13.716 13.561 -25.744 1.00 83.62 106 ASP A CA 1
ATOM 823 C C . ASP A 1 106 ? 14.891 12.559 -25.666 1.00 83.62 106 ASP A C 1
ATOM 825 O O . ASP A 1 106 ? 14.754 11.501 -25.039 1.00 83.62 106 ASP A O 1
ATOM 829 N N . PRO A 1 107 ? 16.083 12.891 -26.206 1.00 78.62 107 PRO A N 1
ATOM 830 C CA . PRO A 1 107 ? 17.266 12.033 -26.112 1.00 78.62 107 PRO A CA 1
ATOM 831 C C . PRO A 1 107 ? 17.751 11.811 -24.669 1.00 78.62 107 PRO A C 1
ATOM 833 O O . PRO A 1 107 ? 18.509 10.876 -24.408 1.00 78.62 107 PRO A O 1
ATOM 836 N N . GLY A 1 108 ? 17.330 12.653 -23.718 1.00 78.25 108 GLY A N 1
ATOM 837 C CA . GLY A 1 108 ? 17.619 12.506 -22.291 1.00 78.25 108 GLY A CA 1
ATOM 838 C C . GLY A 1 108 ? 16.662 11.585 -21.526 1.00 78.25 108 GLY A C 1
ATOM 839 O O . GLY A 1 108 ? 16.946 11.260 -20.369 1.00 78.25 108 GLY A O 1
ATOM 840 N N . ALA A 1 109 ? 15.567 11.129 -22.143 1.00 80.00 109 ALA A N 1
ATOM 841 C CA . ALA A 1 109 ? 14.443 10.505 -21.442 1.00 80.00 109 ALA A CA 1
ATOM 842 C C . ALA A 1 109 ? 14.781 9.191 -20.720 1.00 80.00 109 ALA A C 1
ATOM 844 O O . ALA A 1 109 ? 14.154 8.864 -19.710 1.00 80.00 109 ALA A O 1
ATOM 845 N N . SER A 1 110 ? 15.772 8.429 -21.200 1.00 77.19 110 SER A N 1
ATOM 846 C CA . SER A 1 110 ? 16.150 7.164 -20.556 1.00 77.19 110 SER A CA 1
ATOM 847 C C . SER A 1 110 ? 16.922 7.363 -19.255 1.00 77.19 110 SER A C 1
ATOM 849 O O . SER A 1 110 ? 16.997 6.448 -18.435 1.00 77.19 110 SER A O 1
ATOM 851 N N . GLY A 1 111 ? 17.577 8.517 -19.092 1.00 81.00 111 GLY A N 1
ATOM 852 C CA . GLY A 1 111 ? 18.630 8.686 -18.096 1.00 81.00 111 GLY A CA 1
ATOM 853 C C . GLY A 1 111 ? 19.675 7.560 -18.171 1.00 81.00 111 GLY A C 1
ATOM 854 O O . GLY A 1 111 ? 19.993 7.045 -19.249 1.00 81.00 111 GLY A O 1
ATOM 855 N N . ASN A 1 112 ? 20.195 7.151 -17.010 1.00 79.19 112 ASN A N 1
ATOM 856 C CA . ASN A 1 112 ? 21.102 6.007 -16.902 1.00 79.19 112 ASN A CA 1
ATOM 857 C C . ASN A 1 112 ? 20.350 4.687 -17.135 1.00 79.19 112 ASN A C 1
ATOM 859 O O . ASN A 1 112 ? 19.451 4.339 -16.373 1.00 79.19 112 ASN A O 1
ATOM 863 N N . ARG A 1 113 ? 20.791 3.906 -18.128 1.00 82.25 113 ARG A N 1
ATOM 864 C CA . ARG A 1 113 ? 20.193 2.602 -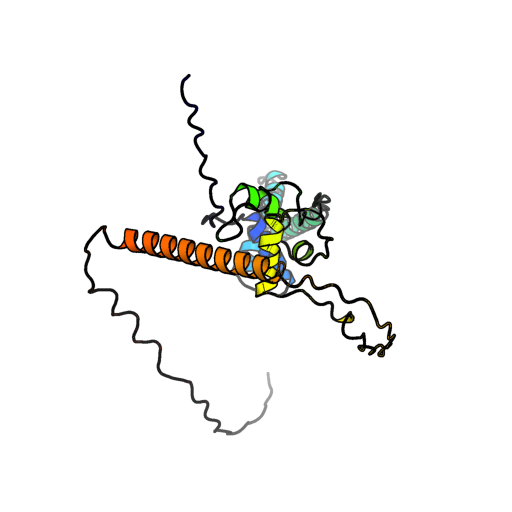18.477 1.00 82.25 113 ARG A CA 1
ATOM 865 C C . ARG A 1 113 ? 20.649 1.442 -17.589 1.00 82.25 113 ARG A C 1
ATOM 867 O O . ARG A 1 113 ? 20.132 0.336 -17.694 1.00 82.25 113 ARG A O 1
ATOM 874 N N . CYS A 1 114 ? 21.647 1.674 -16.741 1.00 81.56 114 CYS A N 1
ATOM 875 C CA . CYS A 1 114 ? 22.215 0.667 -15.859 1.00 81.56 114 CYS A CA 1
ATOM 876 C C . CYS A 1 114 ? 22.443 1.224 -14.452 1.00 81.56 114 CYS A C 1
ATOM 878 O O . CYS A 1 114 ? 22.653 2.422 -14.250 1.00 81.56 114 CYS A O 1
ATOM 880 N N . GLY A 1 115 ? 22.440 0.322 -13.472 1.00 84.50 115 GLY A N 1
ATOM 881 C CA . GLY A 1 115 ? 22.590 0.682 -12.067 1.00 84.50 115 GLY A CA 1
ATOM 882 C C . GLY A 1 115 ? 21.310 1.261 -11.464 1.00 84.50 115 GLY A C 1
ATOM 883 O O . GLY A 1 115 ? 20.204 0.943 -11.891 1.00 84.50 115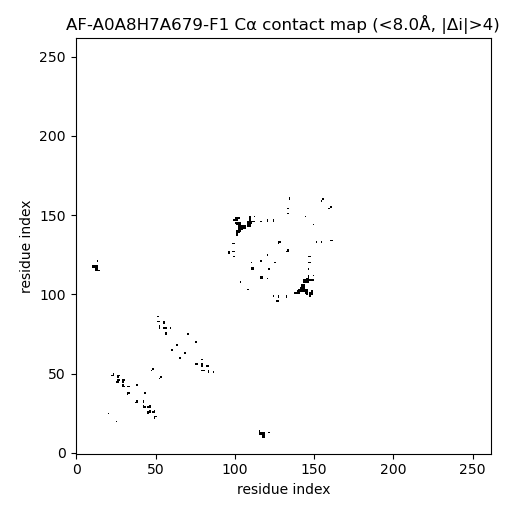 GLY A O 1
ATOM 884 N N . PHE A 1 116 ? 21.470 2.073 -10.418 1.00 82.75 116 PHE A N 1
ATOM 885 C CA . PHE A 1 116 ? 20.335 2.687 -9.735 1.00 82.75 116 PHE A CA 1
ATOM 886 C C . PHE A 1 116 ? 19.763 3.845 -10.561 1.00 82.75 116 PHE A C 1
ATOM 888 O O . PHE A 1 116 ? 20.546 4.647 -11.081 1.00 82.75 116 PHE A O 1
ATOM 895 N N . PRO A 1 117 ? 18.429 3.982 -10.635 1.00 86.00 117 PRO A N 1
ATOM 896 C CA . PRO A 1 117 ? 17.820 5.160 -11.232 1.00 86.00 117 PRO A CA 1
ATOM 897 C C . PRO A 1 117 ? 18.165 6.424 -10.435 1.00 86.00 117 PRO A C 1
ATOM 899 O O . PRO A 1 117 ? 18.511 6.356 -9.251 1.00 86.00 117 PRO A O 1
ATOM 902 N N . ASN A 1 118 ? 18.058 7.591 -11.070 1.00 87.56 118 ASN A N 1
ATOM 903 C CA . ASN A 1 118 ? 18.106 8.864 -10.351 1.00 87.56 118 ASN A CA 1
ATOM 904 C C . ASN A 1 118 ? 16.770 9.135 -9.625 1.00 87.56 118 ASN A C 1
ATOM 906 O O . ASN A 1 118 ? 15.751 8.498 -9.904 1.00 87.56 118 ASN A O 1
ATOM 910 N N . GLU A 1 119 ? 16.779 10.058 -8.661 1.00 87.56 119 GLU A N 1
ATOM 911 C CA . GLU A 1 119 ? 15.591 10.408 -7.864 1.00 87.56 119 GLU A CA 1
ATOM 912 C C . GLU A 1 119 ? 14.426 10.912 -8.734 1.00 87.56 119 GLU A C 1
ATOM 914 O O . GLU A 1 119 ? 13.285 10.523 -8.494 1.00 87.56 119 GLU A O 1
ATOM 919 N N . ALA A 1 120 ? 14.705 11.681 -9.791 1.00 87.12 120 ALA A N 1
ATOM 920 C CA . ALA A 1 120 ? 13.681 12.179 -10.712 1.00 87.12 120 ALA A CA 1
ATOM 921 C C . ALA A 1 120 ? 12.960 11.040 -11.455 1.00 87.12 120 ALA A C 1
ATOM 923 O O . ALA A 1 120 ? 11.733 10.975 -11.442 1.00 87.12 120 ALA A O 1
ATOM 924 N N . ALA A 1 121 ? 13.711 10.094 -12.026 1.00 87.69 121 ALA A N 1
ATOM 925 C CA . ALA A 1 121 ? 13.144 8.914 -12.666 1.00 87.69 121 ALA A CA 1
ATOM 926 C C . ALA A 1 121 ? 12.405 8.039 -11.648 1.00 87.69 121 ALA A C 1
ATOM 928 O O . ALA A 1 121 ? 11.363 7.481 -11.959 1.00 87.69 121 ALA A O 1
ATOM 929 N N . GLN A 1 122 ? 12.914 7.884 -10.416 1.00 89.25 122 GLN A N 1
ATOM 930 C CA . GLN A 1 122 ? 12.208 7.131 -9.366 1.00 89.25 122 GLN A CA 1
ATOM 931 C C . GLN A 1 122 ? 10.851 7.749 -9.039 1.00 89.25 122 GLN A C 1
ATOM 933 O O . GLN A 1 122 ? 9.879 7.017 -8.875 1.00 89.25 122 GLN A O 1
ATOM 938 N N . GLN A 1 123 ? 10.789 9.073 -8.942 1.00 88.12 123 GLN A N 1
ATOM 939 C CA . GLN A 1 123 ? 9.555 9.786 -8.653 1.00 88.12 123 GLN A CA 1
ATOM 940 C C . GLN A 1 123 ? 8.566 9.723 -9.823 1.00 88.12 123 GLN A C 1
ATOM 942 O O . GLN A 1 123 ? 7.373 9.545 -9.586 1.00 88.12 123 GLN A O 1
ATOM 947 N N . ALA A 1 124 ? 9.060 9.843 -11.059 1.00 86.94 124 ALA A N 1
ATOM 948 C CA . ALA A 1 124 ? 8.245 9.757 -12.266 1.00 86.94 124 ALA A CA 1
ATOM 949 C C . ALA A 1 124 ? 7.683 8.342 -12.472 1.00 86.94 124 ALA A C 1
ATOM 951 O O . ALA A 1 124 ? 6.475 8.169 -12.605 1.00 86.94 124 ALA A O 1
ATOM 952 N N . ASP A 1 125 ? 8.547 7.326 -12.418 1.00 90.06 125 ASP A N 1
ATOM 953 C CA . ASP A 1 125 ? 8.178 5.942 -12.720 1.00 90.06 125 ASP A CA 1
ATOM 954 C C . ASP A 1 125 ? 7.426 5.275 -11.556 1.00 90.06 125 ASP A C 1
ATOM 956 O O . ASP A 1 125 ? 6.659 4.338 -11.763 1.00 90.06 125 ASP A O 1
ATOM 960 N N . GLY A 1 126 ? 7.652 5.721 -10.314 1.00 87.88 126 GLY A N 1
ATOM 961 C CA . GLY A 1 126 ? 7.247 5.008 -9.099 1.00 87.88 126 GLY A CA 1
ATOM 962 C C . GLY A 1 126 ? 5.754 4.693 -9.004 1.00 87.88 126 GLY A C 1
ATOM 963 O O . GLY A 1 126 ? 5.391 3.626 -8.517 1.00 87.88 126 GLY A O 1
ATOM 964 N N . LYS A 1 127 ? 4.893 5.576 -9.521 1.00 86.56 127 LYS A N 1
ATOM 965 C CA . LYS A 1 127 ? 3.433 5.371 -9.542 1.00 86.56 127 LYS A CA 1
ATOM 966 C C . LYS A 1 127 ? 2.984 4.313 -10.549 1.00 86.56 127 LYS A C 1
ATOM 968 O O . LYS A 1 127 ? 1.887 3.782 -10.418 1.00 86.56 127 LYS A O 1
ATOM 973 N N . SER A 1 128 ? 3.834 3.985 -11.513 1.00 89.69 128 SER A N 1
ATOM 974 C CA . SER A 1 128 ? 3.543 3.022 -12.571 1.00 89.69 128 SER A CA 1
ATOM 975 C C . SER A 1 128 ? 4.330 1.721 -12.410 1.00 89.69 128 SER A C 1
ATOM 977 O O . SER A 1 128 ? 4.115 0.784 -13.168 1.00 89.69 128 SER A O 1
ATOM 979 N N . LEU A 1 129 ? 5.207 1.592 -11.408 1.00 89.69 129 LEU A N 1
ATOM 980 C CA . LEU A 1 129 ? 5.945 0.353 -11.115 1.00 89.69 129 LEU A CA 1
ATOM 981 C C . LEU A 1 129 ? 5.080 -0.702 -10.399 1.00 89.69 129 LEU A C 1
ATOM 983 O O . LEU A 1 129 ? 5.478 -1.283 -9.392 1.00 89.69 129 LEU A O 1
ATOM 987 N N . PHE A 1 130 ? 3.897 -0.968 -10.946 1.00 89.06 130 PHE A N 1
ATOM 988 C CA . PHE A 1 130 ? 2.963 -1.985 -10.478 1.00 89.06 130 PHE A CA 1
ATOM 989 C C . PHE A 1 130 ? 2.656 -2.970 -11.603 1.00 89.06 130 PHE A C 1
ATOM 991 O O . PHE A 1 130 ? 2.718 -2.615 -12.781 1.00 89.06 130 PHE A O 1
ATOM 998 N N . LEU A 1 131 ? 2.295 -4.204 -11.236 1.00 90.06 131 LEU A N 1
ATOM 999 C CA . LEU A 1 131 ? 2.056 -5.297 -12.186 1.00 90.06 131 LEU A CA 1
ATOM 1000 C C . LEU A 1 131 ? 1.138 -4.921 -13.364 1.00 90.06 131 LEU A C 1
ATOM 1002 O O . LEU A 1 131 ? 1.507 -5.273 -14.482 1.00 90.06 131 LEU A O 1
ATOM 1006 N N . PRO A 1 132 ? 0.021 -4.183 -13.179 1.00 88.31 132 PRO A N 1
ATOM 1007 C CA . PRO A 1 132 ? -0.845 -3.820 -14.300 1.00 88.31 132 PRO A CA 1
ATOM 1008 C C . PRO A 1 132 ? -0.108 -3.060 -15.408 1.00 88.31 132 PRO A C 1
ATOM 1010 O O . PRO A 1 132 ? -0.158 -3.471 -16.559 1.00 88.31 132 PRO A O 1
ATOM 1013 N N . HIS A 1 133 ? 0.656 -2.024 -15.058 1.00 89.06 133 HIS A N 1
ATOM 1014 C CA . HIS A 1 133 ? 1.390 -1.209 -16.032 1.00 89.06 133 HIS A CA 1
ATOM 1015 C C . HIS A 1 133 ? 2.659 -1.903 -16.555 1.00 89.06 133 HIS A C 1
ATOM 1017 O O . HIS A 1 133 ? 3.091 -1.666 -17.679 1.00 89.06 133 HIS A O 1
ATOM 1023 N N . LEU A 1 134 ? 3.295 -2.763 -15.749 1.00 90.62 134 LEU A N 1
ATOM 1024 C CA . LEU A 1 134 ? 4.481 -3.512 -16.185 1.00 90.62 134 LEU A CA 1
ATOM 1025 C C . LEU A 1 134 ? 4.140 -4.539 -17.271 1.00 90.62 134 LEU A C 1
ATOM 1027 O O . LEU A 1 134 ? 4.957 -4.774 -18.165 1.00 90.62 134 LEU A O 1
ATOM 1031 N N . HIS A 1 135 ? 2.944 -5.125 -17.210 1.00 89.19 135 HIS A N 1
ATOM 1032 C CA . HIS A 1 135 ? 2.465 -6.110 -18.184 1.00 89.19 135 HIS A CA 1
ATOM 1033 C C . HIS A 1 135 ? 1.577 -5.518 -19.279 1.00 89.19 135 HIS A C 1
ATOM 1035 O O . HIS A 1 135 ? 1.272 -6.225 -20.234 1.00 89.19 135 HIS A O 1
ATOM 1041 N N . GLU A 1 136 ? 1.221 -4.235 -19.188 1.00 86.44 136 GLU A N 1
ATOM 1042 C CA . GLU A 1 136 ? 0.446 -3.532 -20.212 1.00 86.44 136 GLU A CA 1
ATOM 1043 C C . GLU A 1 136 ? 1.145 -3.611 -21.580 1.00 86.44 136 GLU A C 1
ATOM 1045 O O . GLU A 1 136 ? 2.373 -3.464 -21.702 1.00 86.44 136 GLU A O 1
ATOM 1050 N N . GLU A 1 137 ? 0.358 -3.891 -22.616 1.00 79.75 137 GLU A N 1
ATOM 1051 C CA . GLU A 1 137 ? 0.782 -3.810 -24.009 1.00 79.75 137 GLU A CA 1
ATOM 1052 C C . GLU A 1 137 ? 0.569 -2.376 -24.475 1.00 79.75 137 GLU A C 1
ATOM 1054 O O . GLU A 1 137 ? -0.558 -1.902 -24.589 1.00 79.75 137 GLU A O 1
ATOM 1059 N N . VAL A 1 138 ? 1.675 -1.666 -24.676 1.00 76.81 138 VAL A N 1
ATOM 1060 C CA . VAL A 1 138 ? 1.678 -0.267 -25.095 1.00 76.81 138 VAL A CA 1
ATOM 1061 C C . VAL A 1 138 ? 2.504 -0.180 -26.366 1.00 76.81 138 VAL A C 1
ATOM 1063 O O . VAL A 1 138 ? 3.605 -0.728 -26.424 1.00 76.81 138 VAL A O 1
ATOM 1066 N N . GLU A 1 139 ? 1.961 0.503 -27.368 1.00 71.00 139 GLU A N 1
ATOM 1067 C CA . GLU A 1 139 ? 2.647 0.772 -28.628 1.00 71.00 139 GLU A CA 1
ATOM 1068 C C . GLU A 1 139 ? 3.901 1.625 -28.386 1.00 71.00 139 GLU A C 1
ATOM 1070 O O . GLU A 1 139 ? 3.861 2.664 -27.722 1.00 71.00 139 GLU A O 1
ATOM 1075 N N . GLU A 1 140 ? 5.028 1.182 -28.933 1.00 79.12 140 GLU A N 1
ATOM 1076 C CA . GLU A 1 140 ? 6.313 1.870 -28.820 1.00 79.12 140 GLU A CA 1
ATOM 1077 C C . GLU A 1 140 ? 6.413 2.916 -29.940 1.00 79.12 140 GLU A C 1
ATOM 1079 O O . GLU A 1 140 ? 6.661 2.592 -31.100 1.00 79.12 140 GLU A O 1
ATOM 1084 N N . GLN A 1 141 ? 6.171 4.186 -29.605 1.00 71.62 141 GLN A N 1
ATOM 1085 C CA . GLN A 1 141 ? 6.178 5.309 -30.550 1.00 71.62 141 GLN A CA 1
ATOM 1086 C C . GLN A 1 141 ? 7.132 6.409 -30.071 1.00 71.62 141 GLN A C 1
ATOM 1088 O O . GLN A 1 141 ? 6.845 7.111 -29.101 1.00 71.62 141 GLN A O 1
ATOM 1093 N N . GLY A 1 142 ? 8.291 6.539 -30.715 1.00 75.75 142 GLY A N 1
ATOM 1094 C CA . GLY A 1 142 ? 9.287 7.572 -30.411 1.00 75.75 142 GLY A CA 1
ATOM 1095 C C . GLY A 1 142 ? 10.718 7.112 -30.680 1.00 75.75 142 GLY A C 1
ATOM 1096 O O . GLY A 1 142 ? 10.982 5.922 -30.844 1.00 75.75 142 GLY A O 1
ATOM 1097 N N . GLU A 1 143 ? 11.647 8.065 -30.734 1.00 82.94 143 GLU A N 1
ATOM 1098 C CA . GLU A 1 143 ? 13.047 7.795 -31.099 1.00 82.94 143 GLU A CA 1
ATOM 1099 C C . GLU A 1 143 ? 13.896 7.263 -29.932 1.00 82.94 143 GLU A C 1
ATOM 1101 O O . GLU A 1 143 ? 14.877 6.548 -30.147 1.00 82.94 143 GLU A O 1
ATOM 1106 N N . ASN A 1 144 ? 13.536 7.594 -28.687 1.00 87.44 144 ASN A N 1
ATOM 1107 C CA . ASN A 1 144 ? 14.302 7.234 -27.495 1.00 87.44 144 ASN A CA 1
ATOM 1108 C C . ASN A 1 144 ? 13.445 6.472 -26.482 1.00 87.44 144 ASN A C 1
ATOM 1110 O O . ASN A 1 144 ? 12.248 6.701 -26.356 1.00 87.44 144 ASN A O 1
ATOM 1114 N N . ILE A 1 145 ? 14.066 5.579 -25.712 1.00 90.69 145 ILE A N 1
ATOM 1115 C CA . ILE A 1 145 ? 13.391 4.841 -24.633 1.00 90.69 145 ILE A CA 1
ATOM 1116 C C . ILE A 1 145 ? 13.308 5.680 -23.353 1.00 90.69 145 ILE A C 1
ATOM 1118 O O . ILE A 1 145 ? 14.199 6.483 -23.075 1.00 90.69 145 ILE A O 1
ATOM 1122 N N . THR A 1 146 ? 12.279 5.466 -22.535 1.00 91.56 146 THR A N 1
ATOM 1123 C CA . THR A 1 146 ? 12.132 6.140 -21.234 1.00 91.56 146 THR A CA 1
ATOM 1124 C C . THR A 1 146 ? 12.798 5.365 -20.094 1.00 91.56 146 THR A C 1
ATOM 1126 O O . THR A 1 146 ? 13.141 4.185 -20.221 1.00 91.56 146 THR A O 1
ATOM 1129 N N . SER A 1 147 ? 12.980 6.012 -18.939 1.00 91.44 147 SER A N 1
ATOM 1130 C CA . SER A 1 147 ? 13.417 5.328 -17.714 1.00 91.44 147 SER A CA 1
ATOM 1131 C C . SER A 1 147 ? 12.465 4.199 -17.309 1.00 91.44 147 SER A C 1
ATOM 1133 O O . SER A 1 147 ? 12.922 3.131 -16.891 1.00 91.44 147 SER A O 1
ATOM 1135 N N . PHE A 1 148 ? 11.156 4.387 -17.503 1.00 91.88 148 PHE A N 1
ATOM 1136 C CA . PHE A 1 148 ? 10.161 3.349 -17.263 1.00 91.88 148 PHE A CA 1
ATOM 1137 C C . PHE A 1 148 ? 10.370 2.134 -18.176 1.00 91.88 148 PHE A C 1
ATOM 1139 O O . PHE A 1 148 ? 10.388 1.006 -17.681 1.00 91.88 148 PHE A O 1
ATOM 1146 N N . PHE A 1 149 ? 10.617 2.343 -19.477 1.00 92.12 149 PHE A N 1
ATOM 1147 C CA . PHE A 1 149 ? 10.911 1.251 -20.412 1.00 92.12 149 PHE A CA 1
ATOM 1148 C C . PHE A 1 149 ? 12.109 0.414 -19.963 1.00 92.12 149 PHE A C 1
ATOM 1150 O O . PHE A 1 149 ? 12.045 -0.819 -19.963 1.00 92.12 149 PHE A O 1
ATOM 1157 N N . VAL A 1 150 ? 13.189 1.070 -19.527 1.00 91.50 150 VAL A N 1
ATOM 1158 C CA . VAL A 1 150 ? 14.381 0.381 -19.011 1.00 91.50 150 VAL A CA 1
ATOM 1159 C C . VAL A 1 150 ? 14.008 -0.499 -17.816 1.00 91.50 150 VAL A C 1
ATOM 1161 O O . VAL A 1 150 ? 14.355 -1.680 -17.784 1.00 91.50 150 VAL A O 1
ATOM 1164 N N . ARG A 1 151 ? 13.258 0.035 -16.846 1.00 91.38 151 ARG A N 1
ATOM 1165 C CA . ARG A 1 151 ? 12.857 -0.721 -15.648 1.00 91.38 151 ARG A CA 1
ATOM 1166 C C . ARG A 1 151 ? 11.914 -1.874 -15.961 1.00 91.38 151 ARG A C 1
ATOM 1168 O O . ARG A 1 151 ? 12.100 -2.962 -15.419 1.00 91.38 151 ARG A O 1
ATOM 1175 N N . ARG A 1 152 ? 10.937 -1.651 -16.841 1.00 91.50 152 ARG A N 1
ATOM 1176 C CA . ARG A 1 152 ? 10.024 -2.689 -17.326 1.00 91.50 152 ARG A CA 1
ATOM 1177 C C . ARG A 1 152 ? 10.799 -3.812 -18.008 1.00 91.50 152 ARG A C 1
ATOM 1179 O O . ARG A 1 152 ? 10.571 -4.972 -17.691 1.00 91.50 152 ARG A O 1
ATOM 1186 N N . SER A 1 153 ? 11.758 -3.478 -18.869 1.00 90.75 153 SER A N 1
ATOM 1187 C CA . SER A 1 153 ? 12.603 -4.465 -19.557 1.00 90.75 153 SER A CA 1
ATOM 1188 C C . SER A 1 153 ? 13.411 -5.312 -18.576 1.00 90.75 153 SER A C 1
ATOM 1190 O O . SER A 1 153 ? 13.456 -6.532 -18.711 1.00 90.75 153 SER A O 1
ATOM 1192 N N . VAL A 1 154 ? 13.996 -4.689 -17.546 1.00 90.88 154 VAL A N 1
ATOM 1193 C CA . VAL A 1 154 ? 14.708 -5.417 -16.484 1.00 90.88 154 VAL A CA 1
ATOM 1194 C C . VAL A 1 154 ? 13.758 -6.359 -15.748 1.00 90.88 154 VAL A C 1
ATOM 1196 O O . VAL A 1 154 ? 14.074 -7.533 -15.598 1.00 90.88 154 VAL A O 1
ATOM 1199 N N . TYR A 1 155 ? 12.585 -5.882 -15.328 1.00 92.31 155 TYR A N 1
ATOM 1200 C CA . TYR A 1 155 ? 11.577 -6.721 -14.680 1.00 92.31 155 TYR A CA 1
ATOM 1201 C C . TYR A 1 155 ? 11.184 -7.927 -15.558 1.00 92.31 155 TYR A C 1
ATOM 1203 O O . TYR A 1 155 ? 11.266 -9.067 -15.103 1.00 92.31 155 TYR A O 1
ATOM 1211 N N . LEU A 1 156 ? 10.846 -7.702 -16.830 1.00 91.56 156 LEU A N 1
ATOM 1212 C CA . LEU A 1 156 ? 10.444 -8.765 -17.758 1.00 91.56 156 LEU A CA 1
ATOM 1213 C C . LEU A 1 156 ? 11.579 -9.757 -18.055 1.00 91.56 156 LEU A C 1
ATOM 1215 O O . LEU A 1 156 ? 11.307 -10.936 -18.255 1.00 91.56 156 LEU A O 1
ATOM 1219 N N . ALA A 1 157 ? 12.843 -9.329 -18.039 1.00 92.31 157 ALA A N 1
ATOM 1220 C CA . ALA A 1 157 ? 13.979 -10.234 -18.220 1.00 92.31 157 ALA A CA 1
ATOM 1221 C C . ALA A 1 157 ? 14.111 -11.263 -17.081 1.00 92.31 157 ALA A C 1
ATOM 1223 O O . ALA A 1 157 ? 14.574 -12.377 -17.319 1.00 92.31 157 ALA A O 1
ATOM 1224 N N . PHE A 1 158 ? 13.705 -10.909 -15.855 1.00 91.38 158 PHE A N 1
ATOM 1225 C CA . PHE A 1 158 ? 13.750 -11.814 -14.699 1.00 91.38 158 PHE A CA 1
ATOM 1226 C C . PHE A 1 158 ? 12.451 -12.596 -14.490 1.00 91.38 158 PHE A C 1
ATOM 1228 O O . PHE A 1 158 ? 12.506 -13.765 -14.115 1.00 91.38 158 PHE A O 1
ATOM 1235 N N . PHE A 1 159 ? 11.296 -11.961 -14.700 1.00 90.31 159 PHE A N 1
ATOM 1236 C CA . PHE A 1 159 ? 9.988 -12.536 -14.364 1.00 90.31 159 PHE A CA 1
ATOM 1237 C C . PHE A 1 159 ? 9.187 -13.018 -15.579 1.00 90.31 159 PHE A C 1
ATOM 1239 O O . PHE A 1 159 ? 8.203 -13.735 -15.409 1.00 90.31 159 PHE A O 1
ATOM 1246 N N . GLY A 1 160 ? 9.606 -12.666 -16.795 1.00 88.50 160 GLY A N 1
ATOM 1247 C CA . GLY A 1 160 ? 8.862 -12.945 -18.019 1.00 88.50 160 GLY A CA 1
ATOM 1248 C C . GLY A 1 160 ? 7.609 -12.080 -18.169 1.00 88.50 160 GLY A C 1
ATOM 1249 O O . GLY A 1 160 ? 7.272 -11.259 -17.313 1.00 88.50 160 GLY A O 1
ATOM 1250 N N . ARG A 1 161 ? 6.913 -12.268 -19.293 1.00 85.12 161 ARG A N 1
ATOM 1251 C CA . ARG A 1 161 ? 5.584 -11.694 -19.534 1.00 85.12 161 ARG A CA 1
ATOM 1252 C C . ARG A 1 161 ? 4.533 -12.651 -18.981 1.00 85.12 161 ARG A C 1
ATOM 1254 O O . ARG A 1 161 ? 4.665 -13.865 -19.142 1.00 85.12 161 ARG A O 1
ATOM 1261 N N . LEU A 1 162 ? 3.494 -12.117 -18.346 1.00 75.56 162 LEU A N 1
ATOM 1262 C CA . LEU A 1 162 ? 2.318 -12.918 -18.021 1.00 75.56 162 LEU A CA 1
ATOM 1263 C C . LEU A 1 162 ? 1.618 -13.272 -19.337 1.00 75.56 162 LEU A C 1
ATOM 1265 O O . LEU A 1 162 ? 0.990 -12.419 -19.955 1.00 75.56 162 LEU A O 1
ATOM 1269 N N . VAL A 1 163 ? 1.783 -14.512 -19.794 1.00 71.25 163 VAL A N 1
ATOM 1270 C CA . VAL A 1 163 ? 1.033 -15.031 -20.941 1.00 71.25 163 VAL A CA 1
ATOM 1271 C C . VAL A 1 163 ? -0.362 -15.369 -20.437 1.00 71.25 163 VAL A C 1
ATOM 1273 O O . VAL A 1 163 ? -0.502 -16.149 -19.490 1.00 71.25 163 VAL A O 1
ATOM 1276 N N . ASN A 1 164 ? -1.393 -14.778 -21.038 1.00 59.00 164 ASN A N 1
ATOM 1277 C CA . ASN A 1 164 ? -2.760 -15.176 -20.733 1.00 59.00 164 ASN A CA 1
ATOM 1278 C C . ASN A 1 164 ? -2.918 -16.665 -21.094 1.00 59.00 164 ASN A C 1
ATOM 1280 O O . ASN A 1 164 ? -2.568 -17.061 -22.210 1.00 59.00 164 ASN A O 1
ATOM 1284 N N . PRO A 1 165 ? -3.443 -17.513 -20.192 1.00 55.25 165 PRO A N 1
ATOM 1285 C CA . PRO A 1 165 ? -3.602 -18.942 -20.467 1.00 55.25 165 PRO A CA 1
ATOM 1286 C C . PRO A 1 165 ? -4.500 -19.229 -21.687 1.00 55.25 165 PRO A C 1
ATOM 1288 O O . PRO A 1 165 ? -4.414 -20.312 -22.263 1.00 55.25 165 PRO A O 1
ATOM 1291 N N . ASP A 1 166 ? -5.287 -18.250 -22.140 1.00 55.34 166 ASP A N 1
ATOM 1292 C CA . ASP A 1 166 ? -6.169 -18.365 -23.305 1.00 55.34 166 ASP A CA 1
ATOM 1293 C C . ASP A 1 166 ? -5.446 -18.302 -24.669 1.00 55.34 166 ASP A C 1
ATOM 1295 O O . ASP A 1 166 ? -6.026 -18.684 -25.687 1.00 55.34 166 ASP A O 1
ATOM 1299 N N . GLU A 1 167 ? -4.170 -17.900 -24.732 1.00 52.47 167 GLU A N 1
ATOM 1300 C CA . GLU A 1 167 ? -3.422 -17.840 -26.004 1.00 52.47 167 GLU A CA 1
ATOM 1301 C C . GLU A 1 167 ? -2.856 -19.191 -26.474 1.00 52.47 167 GLU A C 1
ATOM 1303 O O . GLU A 1 167 ? -2.386 -19.312 -27.604 1.00 52.47 167 GLU A O 1
ATOM 1308 N N . HIS A 1 168 ? -2.971 -20.251 -25.669 1.00 49.53 168 HIS A N 1
ATOM 1309 C CA . HIS A 1 168 ? -2.451 -21.582 -26.017 1.00 49.53 168 HIS A CA 1
ATOM 1310 C C . HIS A 1 168 ? -3.346 -22.370 -26.998 1.00 49.53 168 HIS A C 1
ATOM 1312 O O . HIS A 1 168 ? -3.097 -23.546 -27.253 1.00 49.53 168 HIS A O 1
ATOM 1318 N N . SER A 1 169 ? -4.382 -21.744 -27.572 1.00 44.75 169 SER A N 1
ATOM 1319 C CA . SER A 1 169 ? -5.332 -22.400 -28.489 1.00 44.75 169 SER A CA 1
ATOM 1320 C C . SER A 1 169 ? -5.232 -21.952 -29.951 1.00 44.75 169 SER A C 1
ATOM 1322 O O . SER A 1 169 ? -6.143 -22.226 -30.733 1.00 44.75 169 SER A O 1
ATOM 1324 N N . ARG A 1 170 ? -4.147 -21.291 -30.369 1.00 43.66 170 ARG A N 1
ATOM 1325 C CA . ARG A 1 170 ? -3.881 -21.070 -31.798 1.00 43.66 170 ARG A CA 1
ATOM 1326 C C . ARG A 1 170 ? -2.916 -22.137 -32.321 1.00 43.66 170 ARG A C 1
ATOM 1328 O O . ARG A 1 170 ? -1.717 -22.001 -32.111 1.00 43.66 170 ARG A O 1
ATOM 1335 N N . PRO A 1 171 ? -3.402 -23.200 -32.990 1.00 43.28 171 PRO A N 1
ATOM 1336 C CA . PRO A 1 171 ? -2.513 -24.066 -33.745 1.00 43.28 171 PRO A CA 1
ATOM 1337 C C . PRO A 1 171 ? -1.876 -23.251 -34.873 1.00 43.28 171 PRO A C 1
ATOM 1339 O O . PRO A 1 171 ? -2.583 -22.651 -35.689 1.00 43.28 171 PRO A O 1
ATOM 1342 N N . ASP A 1 172 ? -0.544 -23.243 -34.896 1.00 46.28 172 ASP A N 1
ATOM 1343 C CA . ASP A 1 172 ? 0.259 -22.767 -36.015 1.00 46.28 172 ASP A CA 1
ATOM 1344 C C . ASP A 1 172 ? -0.253 -23.407 -37.306 1.00 46.28 172 ASP A C 1
ATOM 1346 O O . ASP A 1 172 ? -0.175 -24.622 -37.503 1.00 46.28 172 ASP A O 1
ATOM 1350 N N . SER A 1 173 ? -0.809 -22.579 -38.186 1.00 36.12 173 SER A N 1
ATOM 1351 C CA . SER A 1 173 ? -1.179 -22.996 -39.530 1.00 36.12 173 SER A CA 1
ATOM 1352 C C . SER A 1 173 ? -0.001 -22.676 -40.454 1.00 36.12 173 SER A C 1
ATOM 1354 O O . SER A 1 173 ? 0.319 -21.497 -40.634 1.00 36.12 173 SER A O 1
ATOM 1356 N N . PRO A 1 174 ? 0.684 -23.679 -41.030 1.00 43.72 174 PRO A N 1
ATOM 1357 C CA . PRO A 1 174 ? 1.809 -23.444 -41.921 1.00 43.72 174 PRO A CA 1
ATOM 1358 C C . PRO A 1 174 ? 1.280 -22.963 -43.275 1.00 43.72 174 PRO A C 1
ATOM 1360 O O . PRO A 1 174 ? 0.807 -23.760 -44.088 1.00 43.72 174 PRO A O 1
ATOM 1363 N N . GLN A 1 175 ? 1.346 -21.655 -43.542 1.00 36.56 175 GLN A N 1
ATOM 1364 C CA . GLN A 1 175 ? 1.069 -21.157 -44.886 1.00 36.56 175 GLN A CA 1
ATOM 1365 C C . GLN A 1 175 ? 2.257 -21.405 -45.818 1.00 36.56 175 GLN A C 1
ATOM 1367 O O . GLN A 1 175 ? 3.334 -20.826 -45.703 1.00 36.56 175 GLN A O 1
ATOM 1372 N N . ALA A 1 176 ? 1.971 -22.323 -46.735 1.00 33.75 176 ALA A N 1
ATOM 1373 C CA . ALA A 1 176 ? 2.656 -22.695 -47.955 1.00 33.75 176 ALA A CA 1
ATOM 1374 C C . ALA A 1 176 ? 3.477 -21.596 -48.655 1.00 33.75 176 ALA A C 1
ATOM 1376 O O . ALA A 1 176 ? 3.020 -20.491 -48.940 1.00 33.75 176 ALA A O 1
ATOM 1377 N N . THR A 1 177 ? 4.673 -22.033 -49.041 1.00 36.84 177 THR A N 1
ATOM 1378 C CA . THR A 1 177 ? 5.413 -21.712 -50.263 1.00 36.84 177 THR A CA 1
ATOM 1379 C C . THR A 1 177 ? 4.556 -21.146 -51.400 1.00 36.84 177 THR A C 1
ATOM 1381 O O . THR A 1 177 ? 3.807 -21.871 -52.050 1.00 36.84 177 THR A O 1
ATOM 1384 N N . HIS A 1 178 ? 4.787 -19.878 -51.738 1.00 34.2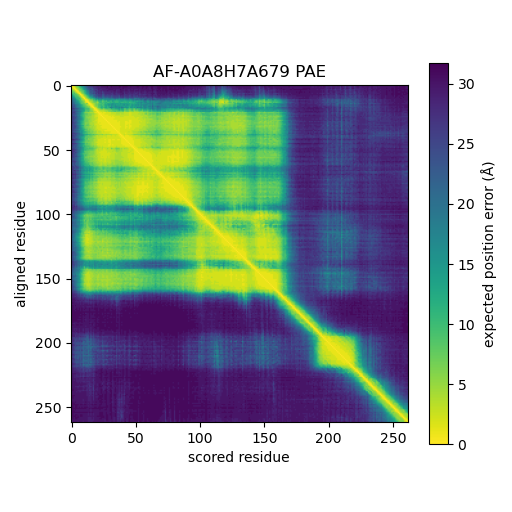8 178 HIS A N 1
ATOM 1385 C CA . HIS A 1 178 ? 4.555 -19.373 -53.087 1.00 34.28 178 HIS A CA 1
ATOM 1386 C C . HIS A 1 178 ? 5.885 -18.952 -53.702 1.00 34.28 178 HIS A C 1
ATOM 1388 O O . HIS A 1 178 ? 6.453 -17.903 -53.413 1.00 34.28 178 HIS A O 1
ATOM 1394 N N . THR A 1 179 ? 6.383 -19.842 -54.553 1.00 35.56 179 THR A N 1
ATOM 1395 C CA . THR A 1 179 ? 7.409 -19.575 -55.549 1.00 35.56 179 THR A CA 1
ATOM 1396 C C . THR A 1 179 ? 6.841 -18.622 -56.597 1.00 35.56 179 THR A C 1
ATOM 1398 O O . THR A 1 179 ? 5.863 -18.956 -57.267 1.00 35.56 179 THR A O 1
ATOM 1401 N N . SER A 1 180 ? 7.478 -17.477 -56.799 1.00 34.19 180 SER A N 1
ATOM 1402 C CA . SER A 1 180 ? 7.375 -16.739 -58.055 1.00 34.19 180 SER A CA 1
ATOM 1403 C C . SER A 1 180 ? 8.770 -16.297 -58.467 1.00 34.19 180 SER A C 1
ATOM 1405 O O . SER A 1 180 ? 9.324 -15.335 -57.938 1.00 34.19 180 SER A O 1
ATOM 1407 N N . ASP A 1 181 ? 9.321 -17.072 -59.398 1.00 32.75 181 ASP A N 1
ATOM 1408 C CA . ASP A 1 181 ? 10.454 -16.742 -60.250 1.00 32.75 181 ASP A CA 1
ATOM 1409 C C . ASP A 1 181 ? 10.190 -15.422 -60.989 1.00 32.75 181 ASP A C 1
ATOM 1411 O O . ASP A 1 181 ? 9.266 -15.337 -61.799 1.00 32.75 181 ASP A O 1
ATOM 1415 N N . VAL A 1 182 ? 11.050 -14.423 -60.786 1.00 32.94 182 VAL A N 1
ATOM 1416 C CA . VAL A 1 182 ? 11.364 -13.429 -61.820 1.00 32.94 182 VAL A CA 1
ATOM 1417 C C . VAL A 1 182 ? 12.874 -13.238 -61.832 1.00 32.94 182 VAL A C 1
ATOM 1419 O O . VAL A 1 182 ? 13.478 -12.662 -60.930 1.00 32.94 182 VAL A O 1
ATOM 1422 N N . ARG A 1 183 ? 13.483 -13.764 -62.890 1.00 33.31 183 ARG A N 1
ATOM 1423 C CA . ARG A 1 183 ? 14.899 -13.637 -63.213 1.00 33.31 183 ARG A CA 1
ATOM 1424 C C . ARG A 1 183 ? 15.129 -12.353 -64.010 1.00 33.31 183 ARG A C 1
ATOM 1426 O O . ARG A 1 183 ? 14.466 -12.141 -65.024 1.00 33.31 183 ARG A O 1
ATOM 1433 N N . THR A 1 184 ? 16.191 -11.637 -63.638 1.00 31.36 184 THR A N 1
ATOM 1434 C CA . THR A 1 184 ? 17.172 -10.923 -64.492 1.00 31.36 184 THR A CA 1
ATOM 1435 C C . THR A 1 184 ? 17.297 -9.429 -64.193 1.00 31.36 184 THR A C 1
ATOM 1437 O O . THR A 1 184 ? 16.431 -8.630 -64.526 1.00 31.36 184 THR A O 1
ATOM 1440 N N . GLY A 1 185 ? 18.456 -9.071 -63.638 1.00 29.08 185 GLY A N 1
ATOM 1441 C CA . GLY A 1 185 ? 18.929 -7.702 -63.465 1.00 29.08 185 GLY A CA 1
ATOM 1442 C C . GLY A 1 185 ? 20.113 -7.670 -62.504 1.00 29.08 185 GLY A C 1
ATOM 1443 O O . GLY A 1 185 ? 19.953 -7.313 -61.345 1.00 29.08 185 GLY A O 1
ATOM 1444 N N . GLN A 1 186 ? 21.283 -8.125 -62.958 1.00 37.94 186 GLN A N 1
ATOM 1445 C CA . GLN A 1 186 ? 22.538 -7.989 -62.217 1.00 37.94 186 GLN A CA 1
ATOM 1446 C C . GLN A 1 186 ? 22.849 -6.499 -62.010 1.00 37.94 186 GLN A C 1
ATOM 1448 O O . GLN A 1 186 ? 22.946 -5.757 -62.984 1.00 37.94 186 GLN A O 1
ATOM 1453 N N . SER A 1 187 ? 23.039 -6.078 -60.761 1.00 36.75 187 SER A N 1
ATOM 1454 C CA . SER A 1 187 ? 23.823 -4.888 -60.426 1.00 36.75 187 SER A CA 1
ATOM 1455 C C . SER A 1 187 ? 24.495 -5.114 -59.076 1.00 36.75 187 SER A C 1
ATOM 1457 O O . SER A 1 187 ? 23.848 -5.159 -58.032 1.00 36.75 187 SER A O 1
ATOM 1459 N N . GLU A 1 188 ? 25.805 -5.320 -59.132 1.00 47.28 188 GLU A N 1
ATOM 1460 C CA . GLU A 1 188 ? 26.713 -5.484 -58.003 1.00 47.28 188 GLU A CA 1
ATOM 1461 C C . GLU A 1 188 ? 26.753 -4.211 -57.150 1.00 47.28 188 GLU A C 1
ATOM 1463 O O . GLU A 1 188 ? 27.295 -3.202 -57.584 1.00 47.28 188 GLU A O 1
ATOM 1468 N N . MET A 1 189 ? 26.237 -4.270 -55.921 1.00 35.50 189 MET A N 1
ATOM 1469 C CA . MET A 1 189 ? 26.620 -3.363 -54.830 1.00 35.50 189 MET A CA 1
ATOM 1470 C C . MET A 1 189 ? 26.657 -4.145 -53.506 1.00 35.50 189 MET A C 1
ATOM 1472 O O . MET A 1 189 ? 25.886 -3.901 -52.586 1.00 35.50 189 MET A O 1
ATOM 1476 N N . GLN A 1 190 ? 27.554 -5.129 -53.409 1.00 42.75 190 GLN A N 1
ATOM 1477 C CA . GLN A 1 190 ? 27.985 -5.687 -52.124 1.00 42.75 190 GLN A CA 1
ATOM 1478 C C . GLN A 1 190 ? 29.150 -4.840 -51.608 1.00 42.75 190 GLN A C 1
ATOM 1480 O O . GLN A 1 190 ? 30.197 -4.786 -52.250 1.00 42.75 190 GLN A O 1
ATOM 1485 N N . GLY A 1 191 ? 28.983 -4.176 -50.461 1.00 41.72 191 GLY A N 1
ATOM 1486 C CA . GLY A 1 191 ? 30.121 -3.505 -49.827 1.00 41.72 191 GLY A CA 1
ATOM 1487 C C . GLY A 1 191 ? 29.878 -2.618 -48.606 1.00 41.72 191 GLY A C 1
ATOM 1488 O O . GLY A 1 191 ? 30.870 -2.254 -47.988 1.00 41.72 191 GLY A O 1
ATOM 1489 N N . VAL A 1 192 ? 28.640 -2.263 -48.226 1.00 46.41 192 VAL A N 1
ATOM 1490 C CA . VAL A 1 192 ? 28.439 -1.216 -47.189 1.00 46.41 192 VAL A CA 1
ATOM 1491 C C . VAL A 1 192 ? 27.648 -1.670 -45.946 1.00 46.41 192 VAL A C 1
ATOM 1493 O O . VAL A 1 192 ? 27.918 -1.189 -44.849 1.00 46.41 192 VAL A O 1
ATOM 1496 N N . GLU A 1 193 ? 26.763 -2.667 -46.033 1.00 46.69 193 GLU A N 1
ATOM 1497 C CA . GLU A 1 193 ? 25.960 -3.093 -44.861 1.00 46.69 193 GLU A CA 1
ATOM 1498 C C . GLU A 1 193 ? 26.738 -3.952 -43.845 1.00 46.69 193 GLU A C 1
ATOM 1500 O O . GLU A 1 193 ? 26.460 -3.920 -42.646 1.00 46.69 193 GLU A O 1
ATOM 1505 N N . GLY A 1 194 ? 27.772 -4.677 -44.288 1.00 46.97 194 GLY A N 1
ATOM 1506 C CA . GLY A 1 194 ? 28.640 -5.451 -43.391 1.00 46.97 194 GLY A CA 1
ATOM 1507 C C . GLY A 1 194 ? 29.550 -4.576 -42.522 1.00 46.97 194 GLY A C 1
ATOM 1508 O O . GLY A 1 194 ? 29.900 -4.966 -41.408 1.00 46.97 194 GLY A O 1
ATOM 1509 N N . SER A 1 195 ? 29.909 -3.378 -43.000 1.00 55.22 195 SER A N 1
ATOM 1510 C CA . SER A 1 195 ? 30.780 -2.454 -42.268 1.00 55.22 195 SER A CA 1
ATOM 1511 C C . SER A 1 195 ? 30.074 -1.781 -41.099 1.00 55.22 195 SER A C 1
ATOM 1513 O O . SER A 1 195 ? 30.687 -1.621 -40.050 1.00 55.22 195 SER A O 1
ATOM 1515 N N . GLU A 1 196 ? 28.792 -1.431 -41.220 1.00 49.84 196 GLU A N 1
ATOM 1516 C CA . GLU A 1 196 ? 28.075 -0.762 -40.128 1.00 49.84 196 GLU A CA 1
ATOM 1517 C C . GLU A 1 196 ? 27.887 -1.693 -38.929 1.00 49.84 196 GLU A C 1
ATOM 1519 O O . GLU A 1 196 ? 28.185 -1.308 -37.800 1.00 49.84 196 GLU A O 1
ATOM 1524 N N . GLN A 1 197 ? 27.505 -2.952 -39.160 1.00 57.75 197 GLN A N 1
ATOM 1525 C CA . GLN A 1 197 ? 27.367 -3.947 -38.090 1.00 57.75 197 GLN A CA 1
ATOM 1526 C C . GLN A 1 197 ? 28.704 -4.232 -37.394 1.00 57.75 197 GLN A C 1
ATOM 1528 O O . GLN A 1 197 ? 28.755 -4.348 -36.170 1.00 57.75 197 GLN A O 1
ATOM 1533 N N . GLN A 1 198 ? 29.800 -4.288 -38.155 1.00 67.56 198 GLN A N 1
ATOM 1534 C CA . GLN A 1 198 ? 31.144 -4.432 -37.596 1.00 67.56 198 GLN A CA 1
ATOM 1535 C C . GLN A 1 198 ? 31.561 -3.198 -36.786 1.00 67.56 198 GLN A C 1
ATOM 1537 O O . GLN A 1 198 ? 32.123 -3.348 -35.705 1.00 67.56 198 GLN A O 1
ATOM 1542 N N . ILE A 1 199 ? 31.232 -1.989 -37.251 1.00 74.06 199 ILE A N 1
ATOM 1543 C CA . ILE A 1 199 ? 31.487 -0.737 -36.522 1.00 74.06 199 ILE A CA 1
ATOM 1544 C C . ILE A 1 199 ? 30.708 -0.708 -35.201 1.00 74.06 199 ILE A C 1
ATOM 1546 O O . ILE A 1 199 ? 31.269 -0.313 -34.177 1.00 74.06 199 ILE A O 1
ATOM 1550 N N . TRP A 1 200 ? 29.448 -1.151 -35.195 1.00 67.75 200 TRP A N 1
ATOM 1551 C CA . TRP A 1 200 ? 28.637 -1.257 -33.979 1.00 67.75 200 TRP A CA 1
ATOM 1552 C C . TRP A 1 200 ? 29.219 -2.268 -32.988 1.00 67.75 200 TRP A C 1
ATOM 1554 O O . TRP A 1 200 ? 29.405 -1.931 -31.820 1.00 67.75 200 TRP A O 1
ATOM 1564 N N . GLN A 1 201 ? 29.596 -3.462 -33.452 1.00 75.62 201 GLN A N 1
ATOM 1565 C CA . GLN A 1 201 ? 30.210 -4.489 -32.603 1.00 75.62 201 GLN A CA 1
ATOM 1566 C C . GLN A 1 201 ? 31.572 -4.054 -32.041 1.00 75.62 201 GLN A C 1
ATOM 1568 O O . GLN A 1 201 ? 31.877 -4.314 -30.877 1.00 75.62 201 GLN A O 1
ATOM 1573 N N . GLU A 1 202 ? 32.397 -3.378 -32.844 1.00 83.06 202 GLU A N 1
ATOM 1574 C CA . GLU A 1 202 ? 33.689 -2.838 -32.409 1.00 83.06 202 GLU A CA 1
ATOM 1575 C C . GLU A 1 202 ? 33.492 -1.722 -31.372 1.00 83.06 202 GLU A C 1
ATOM 1577 O O . GLU A 1 202 ? 34.182 -1.680 -30.352 1.00 83.06 202 GLU A O 1
ATOM 1582 N N . ARG A 1 203 ? 32.501 -0.846 -31.584 1.00 82.00 203 ARG A N 1
ATOM 1583 C CA . ARG A 1 203 ? 32.156 0.235 -30.653 1.00 82.00 203 ARG A CA 1
ATOM 1584 C C . ARG A 1 203 ? 31.619 -0.310 -29.327 1.00 82.00 203 ARG A C 1
ATOM 1586 O O . ARG A 1 203 ? 32.067 0.158 -28.281 1.00 82.00 203 ARG A O 1
ATOM 1593 N N . GLU A 1 204 ? 30.748 -1.319 -29.351 1.00 77.56 204 GLU A N 1
ATOM 1594 C CA . GLU A 1 204 ? 30.286 -2.006 -28.137 1.00 77.56 204 GLU A CA 1
ATOM 1595 C C . GLU A 1 204 ? 31.445 -2.658 -27.382 1.00 77.56 204 GLU A C 1
ATOM 1597 O O . GLU A 1 204 ? 31.547 -2.523 -26.163 1.00 77.56 204 GLU A O 1
ATOM 1602 N N . ARG A 1 205 ? 32.366 -3.316 -28.095 1.00 83.69 205 ARG A N 1
ATOM 1603 C CA . ARG A 1 205 ? 33.540 -3.952 -27.486 1.00 83.69 205 ARG A CA 1
ATOM 1604 C C . ARG A 1 205 ? 34.460 -2.924 -26.824 1.00 83.69 205 ARG A C 1
ATOM 1606 O O . ARG A 1 205 ? 34.936 -3.146 -25.710 1.00 83.69 205 ARG A O 1
ATOM 1613 N N . GLN A 1 206 ? 34.673 -1.776 -27.468 1.00 82.94 206 GLN A N 1
ATOM 1614 C CA . GLN A 1 206 ? 35.442 -0.666 -26.899 1.00 82.94 206 GLN A CA 1
ATOM 1615 C C . GLN A 1 206 ? 34.749 -0.028 -25.689 1.00 82.94 206 GLN A C 1
ATOM 1617 O O . GLN A 1 206 ? 35.416 0.395 -24.744 1.00 82.94 206 GLN A O 1
ATOM 1622 N N . GLU A 1 207 ? 33.421 0.062 -25.700 1.00 82.19 207 GLU A N 1
ATOM 1623 C CA . GLU A 1 207 ? 32.648 0.609 -24.587 1.00 82.19 207 GLU A CA 1
ATOM 1624 C C . GLU A 1 207 ? 32.623 -0.349 -23.389 1.00 82.19 207 GLU A C 1
ATOM 1626 O O . GLU A 1 207 ? 32.877 0.084 -22.264 1.00 82.19 207 GLU A O 1
ATOM 1631 N N . GLN A 1 208 ? 32.465 -1.655 -23.627 1.00 78.12 208 GLN A N 1
ATOM 1632 C CA . GLN A 1 208 ? 32.603 -2.695 -22.604 1.00 78.12 208 GLN A CA 1
ATOM 1633 C C . GLN A 1 208 ? 33.996 -2.681 -21.967 1.00 78.12 208 GLN A C 1
ATOM 1635 O O . GLN A 1 208 ? 34.098 -2.634 -20.740 1.00 78.12 208 GLN A O 1
ATOM 1640 N N . ALA A 1 209 ? 35.062 -2.621 -22.774 1.00 87.06 209 ALA A N 1
ATOM 1641 C CA . ALA A 1 209 ? 36.435 -2.533 -22.273 1.00 87.06 209 ALA A CA 1
ATOM 1642 C C . ALA A 1 209 ? 36.653 -1.276 -21.414 1.00 87.06 209 ALA A C 1
ATOM 1644 O O . ALA A 1 209 ? 37.273 -1.336 -20.352 1.00 87.06 209 ALA A O 1
ATOM 1645 N N . ARG A 1 210 ? 36.080 -0.137 -21.821 1.00 87.19 210 ARG A N 1
ATOM 1646 C CA . ARG A 1 210 ? 36.143 1.119 -21.059 1.00 87.19 210 ARG A CA 1
ATOM 1647 C C . ARG A 1 210 ? 35.375 1.031 -19.740 1.00 87.19 210 ARG A C 1
ATOM 1649 O O . ARG A 1 210 ? 35.864 1.498 -18.711 1.00 87.19 210 ARG A O 1
ATOM 1656 N N . CYS A 1 211 ? 34.185 0.430 -19.748 1.00 77.50 211 CYS A N 1
ATOM 1657 C CA . CYS A 1 211 ? 33.389 0.186 -18.547 1.00 77.50 211 CYS A CA 1
ATOM 1658 C C . CYS A 1 211 ? 34.108 -0.751 -17.571 1.00 77.50 211 CYS A C 1
ATOM 1660 O O . CYS A 1 211 ? 34.098 -0.500 -16.362 1.00 77.50 211 CYS A O 1
ATOM 1662 N N . GLU A 1 212 ? 34.750 -1.800 -18.082 1.00 74.19 212 GLU A N 1
ATOM 1663 C CA . GLU A 1 212 ? 35.518 -2.753 -17.289 1.00 74.19 212 GLU A CA 1
ATOM 1664 C C . GLU A 1 212 ? 36.786 -2.120 -16.711 1.00 74.19 212 GLU A C 1
ATOM 1666 O O . GLU A 1 212 ? 37.042 -2.264 -15.514 1.00 74.19 212 GLU A O 1
ATOM 1671 N N . GLN A 1 213 ? 37.502 -1.311 -17.494 1.00 81.62 213 GLN A N 1
ATOM 1672 C CA . GLN A 1 213 ? 38.639 -0.526 -17.018 1.00 81.62 213 GLN A CA 1
ATOM 1673 C C . GLN A 1 213 ? 38.216 0.460 -15.917 1.00 81.62 213 GLN A C 1
ATOM 1675 O O . GLN A 1 213 ? 38.805 0.471 -14.839 1.00 81.62 213 GLN A O 1
ATOM 1680 N N . ALA A 1 214 ? 37.125 1.208 -16.103 1.00 78.88 214 ALA A N 1
ATOM 1681 C CA . ALA A 1 214 ? 36.591 2.105 -15.074 1.00 78.88 214 ALA A CA 1
ATOM 1682 C C . ALA A 1 214 ? 36.092 1.354 -13.821 1.00 78.88 214 ALA A C 1
ATOM 1684 O O . ALA A 1 214 ? 36.008 1.918 -12.722 1.00 78.88 214 ALA A O 1
ATOM 1685 N N . ARG A 1 215 ? 35.705 0.079 -13.957 1.00 74.69 215 ARG A N 1
ATOM 1686 C CA . ARG A 1 215 ? 35.368 -0.801 -12.828 1.00 74.69 215 ARG A CA 1
ATOM 1687 C C . ARG A 1 215 ? 36.630 -1.252 -12.096 1.00 74.69 215 ARG A C 1
ATOM 1689 O O . ARG A 1 215 ? 36.654 -1.194 -10.868 1.00 74.69 215 ARG A O 1
ATOM 1696 N N . GLN A 1 216 ? 37.674 -1.636 -12.829 1.00 70.19 216 GLN A N 1
ATOM 1697 C CA . GLN A 1 216 ? 38.979 -1.996 -12.275 1.00 70.19 216 GLN A CA 1
ATOM 1698 C C . GLN A 1 216 ? 39.655 -0.810 -11.582 1.00 70.19 216 GLN A C 1
ATOM 1700 O O . GLN A 1 216 ? 40.159 -0.980 -10.481 1.00 70.19 216 GLN A O 1
ATOM 1705 N N . GLU A 1 217 ? 39.590 0.401 -12.136 1.00 75.19 217 GLU A N 1
ATOM 1706 C CA . GLU A 1 217 ? 40.128 1.616 -11.508 1.00 75.19 217 GLU A CA 1
ATOM 1707 C C . GLU A 1 217 ? 39.393 1.961 -10.205 1.00 75.19 217 GLU A C 1
ATOM 1709 O O . GLU A 1 217 ? 40.020 2.291 -9.196 1.00 75.19 217 GLU A O 1
ATOM 1714 N N . ARG A 1 218 ? 38.062 1.805 -10.177 1.00 68.81 218 ARG A N 1
ATOM 1715 C CA . ARG A 1 218 ? 37.269 1.981 -8.949 1.00 68.81 218 ARG A CA 1
ATOM 1716 C C . ARG A 1 218 ? 37.605 0.945 -7.879 1.00 68.81 218 ARG A C 1
ATOM 1718 O O . ARG A 1 218 ? 37.628 1.299 -6.706 1.00 68.81 218 ARG A O 1
ATOM 1725 N N . LEU A 1 219 ? 37.884 -0.300 -8.266 1.00 62.12 219 LEU A N 1
ATOM 1726 C CA . LEU A 1 219 ? 38.322 -1.352 -7.342 1.00 62.12 219 LEU A CA 1
ATOM 1727 C C . LEU A 1 219 ? 39.787 -1.167 -6.908 1.00 62.12 219 LEU A C 1
ATOM 1729 O O . LEU A 1 219 ? 40.105 -1.376 -5.741 1.00 62.12 219 LEU A O 1
ATOM 1733 N N . GLY A 1 220 ? 40.665 -0.697 -7.795 1.00 54.19 220 GLY A N 1
ATOM 1734 C CA . GLY A 1 220 ? 42.063 -0.374 -7.494 1.00 54.19 220 GLY A CA 1
ATOM 1735 C C . GLY A 1 220 ? 42.203 0.798 -6.521 1.00 54.19 220 GLY A C 1
ATOM 1736 O O . GLY A 1 220 ? 43.069 0.781 -5.647 1.00 54.19 220 GLY A O 1
ATOM 1737 N N . HIS A 1 221 ? 41.284 1.768 -6.575 1.00 44.38 221 HIS A N 1
ATOM 1738 C CA . HIS A 1 221 ? 41.223 2.873 -5.614 1.00 44.38 221 HIS A CA 1
ATOM 1739 C C . HIS A 1 221 ? 40.775 2.428 -4.200 1.00 44.38 221 HIS A C 1
ATOM 1741 O O . HIS A 1 221 ? 40.952 3.172 -3.232 1.00 44.38 221 HIS A O 1
ATOM 1747 N N . VAL A 1 222 ? 40.244 1.210 -4.034 1.00 46.72 222 VAL A N 1
ATOM 1748 C CA . VAL A 1 222 ? 39.936 0.629 -2.710 1.00 46.72 222 VAL A CA 1
ATOM 1749 C C . VAL A 1 222 ? 41.172 -0.030 -2.072 1.00 46.72 222 VAL A C 1
ATOM 1751 O O . VAL A 1 222 ? 41.199 -0.214 -0.860 1.00 46.72 222 VAL A O 1
ATOM 1754 N N . PHE A 1 223 ? 42.245 -0.297 -2.830 1.00 42.66 223 PHE A N 1
ATOM 1755 C CA . PHE A 1 223 ? 43.427 -1.022 -2.333 1.00 42.66 223 PHE A CA 1
ATOM 1756 C C . PHE A 1 223 ? 44.624 -0.155 -1.895 1.00 42.66 223 PHE A C 1
ATOM 1758 O O . PHE A 1 223 ? 45.625 -0.703 -1.440 1.00 42.66 223 PHE A O 1
ATOM 1765 N N . TYR A 1 224 ? 44.530 1.182 -1.938 1.00 37.91 224 TYR A N 1
ATOM 1766 C CA . TYR A 1 224 ? 45.614 2.088 -1.502 1.00 37.91 224 TYR A CA 1
ATOM 1767 C C . TYR A 1 224 ? 45.227 3.081 -0.393 1.00 37.91 224 TYR A C 1
ATOM 1769 O O . TYR A 1 224 ? 45.806 4.162 -0.277 1.00 37.91 224 TYR A O 1
ATOM 1777 N N . ARG A 1 225 ? 44.290 2.720 0.490 1.00 43.78 225 ARG A N 1
ATOM 1778 C CA . ARG A 1 225 ? 44.158 3.385 1.797 1.00 43.78 225 ARG A CA 1
ATOM 1779 C C . ARG A 1 225 ? 43.920 2.361 2.908 1.00 43.78 225 ARG A C 1
ATOM 1781 O O . ARG A 1 225 ? 42.829 1.825 3.027 1.00 43.78 225 ARG A O 1
ATOM 1788 N N . HIS A 1 226 ? 44.955 2.214 3.737 1.00 35.50 226 HIS A N 1
ATOM 1789 C CA . HIS A 1 226 ? 45.085 1.449 4.986 1.00 35.50 226 HIS A CA 1
ATOM 1790 C C . HIS A 1 226 ? 45.562 -0.013 4.883 1.00 35.50 226 HIS A C 1
ATOM 1792 O O . HIS A 1 226 ? 44.834 -0.872 4.393 1.00 35.50 226 HIS A O 1
ATOM 1798 N N . PRO A 1 227 ? 46.750 -0.333 5.440 1.00 45.22 227 PRO A N 1
ATOM 1799 C CA . PRO A 1 227 ? 47.108 -1.700 5.776 1.00 45.22 227 PRO A CA 1
ATOM 1800 C C . PRO A 1 227 ? 46.478 -2.038 7.132 1.00 45.22 227 PRO A C 1
ATOM 1802 O O . PRO A 1 227 ? 46.939 -1.542 8.156 1.00 45.22 227 PRO A O 1
ATOM 1805 N N . LEU A 1 228 ? 45.431 -2.865 7.159 1.00 39.12 228 LEU A N 1
ATOM 1806 C CA . LEU A 1 228 ? 44.969 -3.506 8.394 1.00 39.12 228 LEU A CA 1
ATOM 1807 C C . LEU A 1 228 ? 44.688 -4.999 8.158 1.00 39.12 228 LEU A C 1
ATOM 1809 O O . LEU A 1 228 ? 43.717 -5.392 7.524 1.00 39.12 228 LEU A O 1
ATOM 1813 N N . ASP A 1 229 ? 45.640 -5.780 8.664 1.00 40.28 229 ASP A N 1
ATOM 1814 C CA . ASP A 1 229 ? 45.582 -7.123 9.252 1.00 40.28 229 ASP A CA 1
ATOM 1815 C C . ASP A 1 229 ? 44.657 -8.202 8.640 1.00 40.28 229 ASP A C 1
ATOM 1817 O O . ASP A 1 229 ? 43.473 -8.346 8.942 1.00 40.28 229 ASP A O 1
ATOM 1821 N N . LEU A 1 230 ? 45.274 -9.074 7.842 1.00 44.25 230 LEU A N 1
ATOM 1822 C CA . LEU A 1 230 ? 44.692 -10.228 7.147 1.00 44.25 230 LEU A CA 1
ATOM 1823 C C . LEU A 1 230 ? 44.498 -11.480 8.034 1.00 44.25 230 LEU A C 1
ATOM 1825 O O . LEU A 1 230 ? 44.548 -12.605 7.534 1.00 44.25 230 LEU A O 1
ATOM 1829 N N . ARG A 1 231 ? 44.262 -11.336 9.346 1.00 45.34 231 ARG A N 1
ATOM 1830 C CA . ARG A 1 231 ? 44.148 -12.489 10.270 1.00 45.34 231 ARG A CA 1
ATOM 1831 C C . ARG A 1 231 ? 42.755 -12.808 10.819 1.00 45.34 231 ARG A C 1
ATOM 1833 O O . ARG A 1 231 ? 42.624 -13.816 11.504 1.00 45.34 231 ARG A O 1
ATOM 1840 N N . VAL A 1 232 ? 41.701 -12.061 10.474 1.00 47.69 232 VAL A N 1
ATOM 1841 C CA . VAL A 1 232 ? 40.355 -12.304 11.057 1.00 47.69 232 VAL A CA 1
ATOM 1842 C C . VAL A 1 232 ? 39.301 -12.825 10.064 1.00 47.69 232 VAL A C 1
ATOM 1844 O O . VAL A 1 232 ? 38.316 -13.423 10.482 1.00 47.69 232 VAL A O 1
ATOM 1847 N N . VAL A 1 233 ? 39.513 -12.751 8.746 1.00 42.59 233 VAL A N 1
ATOM 1848 C CA . VAL A 1 233 ? 38.462 -13.135 7.766 1.00 42.59 233 VAL A CA 1
ATOM 1849 C C . VAL A 1 233 ? 38.554 -14.601 7.292 1.00 42.59 233 VAL A C 1
ATOM 1851 O O . VAL A 1 233 ? 37.685 -15.094 6.583 1.00 42.59 233 VAL A O 1
ATOM 1854 N N . ARG A 1 234 ? 39.551 -15.374 7.745 1.00 38.69 234 ARG A N 1
ATOM 1855 C CA . ARG A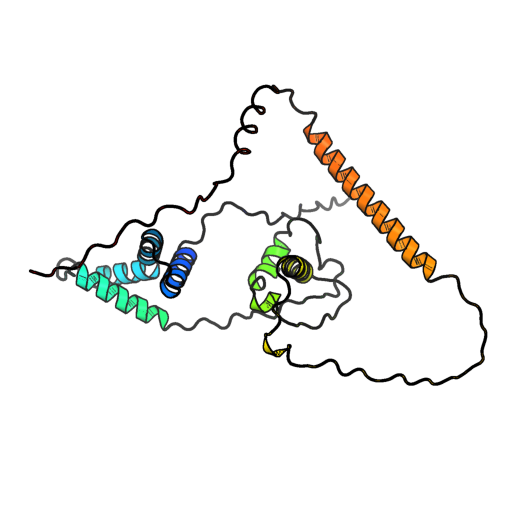 1 234 ? 39.709 -16.808 7.404 1.00 38.69 234 ARG A CA 1
ATOM 1856 C C . ARG A 1 234 ? 39.124 -17.785 8.439 1.00 38.69 234 ARG A C 1
ATOM 1858 O O . ARG A 1 234 ? 39.617 -18.901 8.562 1.00 38.69 234 ARG A O 1
ATOM 1865 N N . ARG A 1 235 ? 38.076 -17.398 9.180 1.00 40.34 235 ARG A N 1
ATOM 1866 C CA . ARG A 1 235 ? 37.400 -18.301 10.140 1.00 40.34 235 ARG A CA 1
ATOM 1867 C C . ARG A 1 235 ? 35.887 -18.472 9.957 1.00 40.34 235 ARG A C 1
ATOM 1869 O O . ARG A 1 235 ? 35.291 -19.209 10.723 1.00 40.34 235 ARG A O 1
ATOM 1876 N N . ILE A 1 236 ? 35.268 -17.871 8.935 1.00 40.84 236 ILE A N 1
ATOM 1877 C CA . ILE A 1 236 ? 33.813 -18.008 8.680 1.00 40.84 236 ILE A CA 1
ATOM 1878 C C . ILE A 1 236 ? 33.542 -18.587 7.276 1.00 40.84 236 ILE A C 1
ATOM 1880 O O . ILE A 1 236 ? 32.559 -18.261 6.622 1.00 40.84 236 ILE A O 1
ATOM 1884 N N . HIS A 1 237 ? 34.438 -19.431 6.749 1.00 36.38 237 HIS A N 1
ATOM 1885 C CA . HIS A 1 237 ? 34.208 -20.043 5.429 1.00 36.38 237 HIS A CA 1
ATOM 1886 C C . HIS A 1 237 ? 34.613 -21.511 5.278 1.00 36.38 237 HIS A C 1
ATOM 1888 O O . HIS A 1 237 ? 34.747 -21.999 4.161 1.00 36.38 237 HIS A O 1
ATOM 1894 N N . ILE A 1 238 ? 34.764 -22.244 6.383 1.00 41.56 238 ILE A N 1
ATOM 1895 C CA . ILE A 1 238 ? 34.881 -23.708 6.340 1.00 41.56 238 ILE A CA 1
ATOM 1896 C C . ILE A 1 238 ? 34.059 -24.297 7.488 1.00 41.56 238 ILE A C 1
ATOM 1898 O O . ILE A 1 238 ? 34.625 -24.801 8.445 1.00 41.56 238 ILE A O 1
ATOM 1902 N N . GLU A 1 239 ? 32.729 -24.189 7.432 1.00 37.16 239 GLU A N 1
ATOM 1903 C CA . GLU A 1 239 ? 31.852 -25.046 8.255 1.00 37.16 239 GLU A CA 1
ATOM 1904 C C . GLU A 1 239 ? 30.409 -25.176 7.724 1.00 37.16 239 GLU A C 1
ATOM 1906 O O . GLU A 1 239 ? 29.475 -25.437 8.471 1.00 37.16 239 GLU A O 1
ATOM 1911 N N . THR A 1 240 ? 30.185 -25.029 6.411 1.00 40.81 240 THR A N 1
ATOM 1912 C CA . THR A 1 240 ? 28.832 -25.227 5.838 1.00 40.81 240 THR A CA 1
ATOM 1913 C C . THR A 1 240 ? 28.835 -25.967 4.505 1.00 40.81 240 THR A C 1
ATOM 1915 O O . THR A 1 240 ? 27.981 -25.748 3.657 1.00 40.81 240 THR A O 1
ATOM 1918 N N . VAL A 1 241 ? 29.784 -26.886 4.309 1.00 47.16 241 VAL A N 1
ATOM 1919 C CA . VAL A 1 241 ? 29.677 -27.900 3.250 1.00 47.16 241 VAL A CA 1
ATOM 1920 C C . VAL A 1 241 ? 30.186 -29.231 3.790 1.00 47.16 241 VAL A C 1
ATOM 1922 O O . VAL A 1 241 ? 31.356 -29.562 3.627 1.00 47.16 241 VAL A O 1
ATOM 1925 N N . ARG A 1 242 ? 29.305 -29.975 4.470 1.00 36.56 242 ARG A N 1
ATOM 1926 C CA . ARG A 1 242 ? 29.281 -31.451 4.513 1.00 36.56 242 ARG A CA 1
ATOM 1927 C C . ARG A 1 242 ? 28.109 -31.935 5.371 1.00 36.56 242 ARG A C 1
ATOM 1929 O O . ARG A 1 242 ? 28.246 -32.066 6.581 1.00 36.56 242 ARG A O 1
ATOM 1936 N N . SER A 1 243 ? 26.976 -32.223 4.730 1.00 34.19 243 SER A N 1
ATOM 1937 C CA . SER A 1 243 ? 26.269 -33.518 4.821 1.00 34.19 243 SER A CA 1
ATOM 1938 C C . SER A 1 243 ? 24.864 -33.416 4.207 1.00 34.19 243 SER A C 1
ATOM 1940 O O . SER A 1 243 ? 24.124 -32.504 4.568 1.00 34.19 243 SER A O 1
ATOM 1942 N N . PRO A 1 244 ? 24.464 -34.334 3.308 1.00 38.66 244 PRO A N 1
ATOM 1943 C CA . PRO A 1 244 ? 23.065 -34.509 2.920 1.00 38.66 244 PRO A CA 1
ATOM 1944 C C . PRO A 1 244 ? 22.328 -35.387 3.953 1.00 38.66 244 PRO A C 1
ATOM 1946 O O . PRO A 1 244 ? 22.950 -36.292 4.519 1.00 38.66 244 PRO A O 1
ATOM 1949 N N . PRO A 1 245 ? 21.016 -35.201 4.196 1.00 41.25 245 PRO A N 1
ATOM 1950 C CA . PRO A 1 245 ? 20.253 -36.168 4.970 1.00 41.25 245 PRO A CA 1
ATOM 1951 C C . PRO A 1 245 ? 19.941 -37.391 4.099 1.00 41.25 245 PRO A C 1
ATOM 1953 O O . PRO A 1 245 ? 19.295 -37.303 3.057 1.00 41.25 245 PRO A O 1
ATOM 1956 N N . ASN A 1 246 ? 20.426 -38.544 4.549 1.00 34.41 246 ASN A N 1
ATOM 1957 C CA . ASN A 1 246 ? 20.08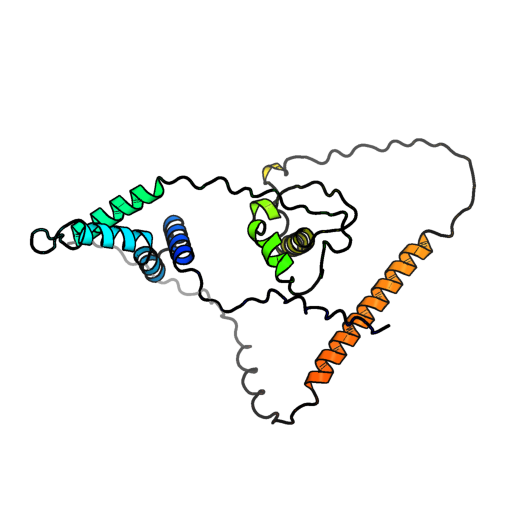5 -39.858 4.028 1.00 34.41 246 ASN A CA 1
ATOM 1958 C C . ASN A 1 246 ? 18.739 -40.271 4.650 1.00 34.41 246 ASN A C 1
ATOM 1960 O O . ASN A 1 246 ? 18.670 -40.549 5.847 1.00 34.41 246 ASN A O 1
ATOM 1964 N N . ILE A 1 247 ? 17.657 -40.240 3.869 1.00 35.50 247 ILE A N 1
ATOM 1965 C CA . ILE A 1 247 ? 16.343 -40.734 4.298 1.00 35.50 247 ILE A CA 1
ATOM 1966 C C . ILE A 1 247 ? 16.332 -42.248 4.072 1.00 35.50 247 ILE A C 1
ATOM 1968 O O . ILE A 1 247 ? 16.167 -42.720 2.950 1.00 35.50 247 ILE A O 1
ATOM 1972 N N . SER A 1 248 ? 16.511 -43.008 5.152 1.00 32.09 248 SER A N 1
ATOM 1973 C CA . SER A 1 248 ? 16.318 -44.457 5.159 1.00 32.09 248 SER A CA 1
ATOM 1974 C C . SER A 1 248 ? 14.860 -44.782 5.475 1.00 32.09 248 SER A C 1
ATOM 1976 O O . SER A 1 248 ? 14.410 -44.659 6.613 1.00 32.09 248 SER A O 1
ATOM 1978 N N . LEU A 1 249 ? 14.133 -45.239 4.455 1.00 42.28 249 LEU A N 1
ATOM 1979 C CA . LEU A 1 249 ? 12.913 -46.029 4.598 1.00 42.28 249 LEU A CA 1
ATOM 1980 C C . LEU A 1 249 ? 13.259 -47.345 5.301 1.00 42.28 249 LEU A C 1
ATOM 1982 O O . LEU A 1 249 ? 13.927 -48.180 4.695 1.00 42.28 249 LEU A O 1
ATOM 1986 N N . GLN A 1 250 ? 12.815 -47.515 6.549 1.00 38.31 250 GLN A N 1
ATOM 1987 C CA . GLN A 1 250 ? 12.501 -48.799 7.194 1.00 38.31 250 GLN A CA 1
ATOM 1988 C C . GLN A 1 250 ? 12.119 -48.556 8.660 1.00 38.31 250 GLN A C 1
ATOM 1990 O O . GLN A 1 250 ? 12.980 -48.260 9.480 1.00 38.31 250 GLN A O 1
ATOM 1995 N N . ASN A 1 251 ? 10.820 -48.640 8.965 1.00 35.84 251 ASN A N 1
ATOM 1996 C CA . ASN A 1 251 ? 10.266 -49.428 10.074 1.00 35.84 251 ASN A CA 1
ATOM 1997 C C . ASN A 1 251 ? 8.752 -49.193 10.160 1.00 35.84 251 ASN A C 1
ATOM 1999 O O . ASN A 1 251 ? 8.264 -48.260 10.791 1.00 35.84 251 ASN A O 1
ATOM 2003 N N . LEU A 1 252 ? 8.023 -50.079 9.483 1.00 39.19 252 LEU A N 1
ATOM 2004 C CA . LEU A 1 252 ? 6.631 -50.400 9.767 1.00 39.19 252 LEU A CA 1
ATOM 2005 C C . LEU A 1 252 ? 6.579 -51.223 11.065 1.00 39.19 252 LEU A C 1
ATOM 2007 O O . LEU A 1 252 ? 7.280 -52.225 11.186 1.00 39.19 252 LEU A O 1
ATOM 2011 N N . GLY A 1 253 ? 5.728 -50.816 12.006 1.00 30.98 253 GLY A N 1
ATOM 2012 C CA . GLY A 1 253 ? 5.381 -51.548 13.228 1.00 30.98 253 GLY A CA 1
ATOM 2013 C C . GLY A 1 253 ? 4.151 -50.913 13.894 1.00 30.98 253 GLY A C 1
ATOM 2014 O O . GLY A 1 253 ? 3.937 -49.719 13.710 1.00 30.98 253 GLY A O 1
ATOM 2015 N N . PRO A 1 254 ? 3.274 -51.692 14.551 1.00 39.88 254 PRO A N 1
ATOM 2016 C CA . PRO A 1 254 ? 1.880 -51.767 14.128 1.00 39.88 254 PRO A CA 1
ATOM 2017 C C . PRO A 1 254 ? 0.914 -50.836 14.864 1.00 39.88 254 PRO A C 1
ATOM 2019 O O . PRO A 1 254 ? 1.067 -50.494 16.033 1.00 39.88 254 PRO A O 1
ATOM 2022 N N . ILE A 1 255 ? -0.148 -50.521 14.127 1.00 44.22 255 ILE A N 1
ATOM 2023 C CA . ILE A 1 255 ? -1.384 -49.882 14.563 1.00 44.22 255 ILE A CA 1
ATOM 2024 C C . ILE A 1 255 ? -2.075 -50.791 15.587 1.00 44.22 255 ILE A C 1
ATOM 2026 O O . ILE A 1 255 ? -2.408 -51.931 15.268 1.00 44.22 255 ILE A O 1
ATOM 2030 N N . HIS A 1 256 ? -2.357 -50.264 16.779 1.00 34.16 256 HIS A N 1
ATOM 2031 C CA . HIS A 1 256 ? -3.333 -50.840 17.700 1.00 34.16 256 HIS A CA 1
ATOM 2032 C C . HIS A 1 256 ? -4.387 -49.792 18.089 1.00 34.16 256 HIS A C 1
ATOM 2034 O O . HIS A 1 256 ? -4.149 -48.897 18.889 1.00 34.16 256 HIS A O 1
ATOM 2040 N N . THR A 1 257 ? -5.540 -49.938 17.431 1.00 35.56 257 THR A N 1
ATOM 2041 C CA . THR A 1 257 ? -6.913 -49.935 17.971 1.00 35.56 257 THR A CA 1
ATOM 2042 C C . THR A 1 257 ? -7.394 -48.834 18.930 1.00 35.56 257 THR A C 1
ATOM 2044 O O . THR A 1 257 ? -6.994 -48.755 20.085 1.00 35.56 257 THR A O 1
ATOM 2047 N N . CYS A 1 258 ? -8.404 -48.110 18.427 1.00 33.75 258 CYS A N 1
ATOM 2048 C CA . CYS A 1 258 ? -9.573 -47.534 19.108 1.00 33.75 258 CYS A CA 1
ATOM 2049 C C . CYS A 1 258 ? -9.983 -48.153 20.461 1.00 33.75 258 CYS A C 1
ATOM 2051 O O . CYS A 1 258 ? -10.086 -49.372 20.549 1.00 33.75 258 CYS A O 1
ATOM 2053 N N . CYS A 1 259 ? -10.373 -47.279 21.402 1.00 31.69 259 CYS A N 1
ATOM 2054 C CA . CYS A 1 259 ? -11.537 -47.331 22.320 1.00 31.69 259 CYS A CA 1
ATOM 2055 C C . CYS A 1 259 ? -11.658 -45.918 22.957 1.00 31.69 259 CYS A C 1
ATOM 2057 O O . CYS A 1 259 ? -10.663 -45.427 23.474 1.00 31.69 259 CYS A O 1
ATOM 2059 N N . LEU A 1 260 ? -12.679 -45.096 22.669 1.00 37.09 260 LEU A N 1
ATOM 2060 C CA . LEU A 1 260 ? -14.010 -44.988 23.310 1.00 37.09 260 LEU A CA 1
ATOM 2061 C C . LEU A 1 260 ? -14.004 -44.666 24.823 1.00 37.09 260 LEU A C 1
ATOM 2063 O O . LEU A 1 260 ? -13.385 -45.406 25.580 1.00 37.09 260 LEU A O 1
ATOM 2067 N N . LEU A 1 261 ? -14.848 -43.674 25.184 1.00 37.19 261 LEU A N 1
ATOM 2068 C CA . LEU A 1 261 ? -15.384 -43.280 26.514 1.00 37.19 261 LEU A CA 1
ATOM 2069 C C . LEU A 1 261 ? -14.434 -42.408 27.366 1.00 37.19 261 LEU A C 1
ATOM 2071 O O . LEU A 1 261 ? -13.259 -42.730 27.476 1.00 37.19 261 LEU A O 1
ATOM 2075 N N . GLU A 1 262 ? -14.818 -41.270 27.957 1.00 41.59 262 GLU A N 1
ATOM 2076 C CA . GLU A 1 262 ? -16.106 -40.646 28.339 1.00 41.59 262 GLU A CA 1
ATOM 2077 C C . GLU A 1 262 ? -16.008 -39.111 28.232 1.00 41.59 262 GLU A C 1
ATOM 2079 O O . GLU A 1 262 ? -14.890 -38.578 28.431 1.00 41.59 262 GLU A O 1
#

Secondary structure (DSSP, 8-state):
------------B-PPP-PPPPHHHHHHHHHHHHHTT---HHHHHHHHT-HHHHHHHHHHHHHS-TTT----HHHHHHHHHHHHHHHTTPPPP----PPPPSEES-TTTT--SSSSPBHHHHHHHTTT-SHHHHH------SSEE-HHHHHHHHHHHHH-----GGGGG---------------------SSHHHHHHHHHHHHHHHHHHHHHHHHHHHHTTSSS----TTSGGGSSSSS----------------------

Sequence (262 aa):
MPAETKRKGKDLLAKARVERADENVLSEFAALADRLGFQSDDIQALIRSSSDRQIARSALLKARKPDRYRYNETILEACVDEIVELFKVAAPLPSENSSPTLTSDDPGASGNRCGFPNEAAQQADGKSLFLPHLHEEVEEQGENITSFFVRRSVYLAFFGRLVNPDEHSRPDSPQATHTSDVRTGQSEMQGVEGSEQQIWQERERQEQARCEQARQERLGHVFYRHPLDLRVVRRIHIETVRSPPNISLQNLGPIHTCCLLE

Foldseek 3Di:
DDDDDPPPPPLAFPDDDPDDPDLQVLLVVLVVCVVVVNDDPVSVVSVCPHPQLVVQLVCVPVVDDPVVDDDDPVVSSVSSVVSSVVVVVDDDDPPPPDQDAFEDQDQCFQPDLDDTHGPVLCVRCVVQPDPVSLQDDDDHDYDGGHVNNSVSVVVCVVPNHPDDPVVPPDDDDDDDDDDDDDDDDDDDDPDDPVVVVVVVVVVVVVVVVVVVVVVVVVVVVVVPPDDDDPPPPPPPPPDPDDDDDDDDDDDDDDDDDDDDDD

Organism: NCBI:txid364733